Protein AF-A0A2H6IU54-F1 (afdb_monomer_lite)

Sequence (209 aa):
MGSGDRPPGICNTGALQSMVYLKNQVPFRRPVIVGTELVSFSALLTCWRAGIRPVAMLEEGPRAHVRWPLHHAARLFGVPLLYGARIVAITGRSRVEAVQITDESGRPCEIGCDGVLFTGQFTPEASLVALSHLALDPDTGGPAVDRFGRCSDPSYFAAGNVLRAVETAGACWREGRAAARWIARDFAAGLPSPDTAGRKNADQSRDSG

Structure (mmCIF, N/CA/C/O backbone):
data_AF-A0A2H6IU54-F1
#
_entry.id   AF-A0A2H6IU54-F1
#
loop_
_atom_site.group_PDB
_atom_site.id
_atom_site.type_symbol
_atom_site.label_atom_id
_atom_site.label_alt_id
_atom_site.label_comp_id
_atom_site.label_asym_id
_atom_site.label_entity_id
_atom_site.label_seq_id
_atom_site.pdbx_PDB_ins_code
_atom_site.Cartn_x
_atom_site.Cartn_y
_atom_site.Cartn_z
_atom_site.occupancy
_atom_site.B_iso_or_equiv
_atom_site.auth_seq_id
_atom_site.auth_comp_id
_atom_site.auth_asym_id
_atom_site.auth_atom_id
_atom_site.pdbx_PDB_model_num
ATOM 1 N N . MET A 1 1 ? 4.201 -24.252 16.146 1.00 38.59 1 MET A N 1
ATOM 2 C CA . MET A 1 1 ? 5.017 -23.576 15.116 1.00 38.59 1 MET A CA 1
ATOM 3 C C . MET A 1 1 ? 4.334 -23.838 13.781 1.00 38.59 1 MET A C 1
ATOM 5 O O . MET A 1 1 ? 4.426 -24.943 13.270 1.00 38.59 1 MET A O 1
ATOM 9 N N . GLY A 1 2 ? 3.523 -22.895 13.308 1.00 31.84 2 GLY A N 1
ATOM 10 C CA . GLY A 1 2 ? 2.726 -23.039 12.088 1.00 31.84 2 GLY A CA 1
ATOM 11 C C . GLY A 1 2 ? 2.033 -21.717 11.774 1.00 31.84 2 GLY A C 1
ATOM 12 O O . GLY A 1 2 ? 1.406 -21.172 12.671 1.00 31.84 2 GLY A O 1
ATOM 13 N N . SER A 1 3 ? 2.251 -21.228 10.547 1.00 31.31 3 SER A N 1
ATOM 14 C CA . SER A 1 3 ? 1.681 -20.044 9.878 1.00 31.31 3 SER A CA 1
ATOM 15 C C . SER A 1 3 ? 1.679 -18.719 10.650 1.00 31.31 3 SER A C 1
ATOM 17 O O . SER A 1 3 ? 1.061 -18.582 11.696 1.00 31.31 3 SER A O 1
ATOM 19 N N . GLY A 1 4 ? 2.321 -17.698 10.075 1.00 36.59 4 GLY A N 1
ATOM 20 C CA . GLY A 1 4 ? 2.157 -16.305 10.490 1.00 36.59 4 GLY A CA 1
ATOM 21 C C . GLY A 1 4 ? 0.723 -15.832 10.260 1.00 36.59 4 GLY A C 1
ATOM 22 O O . GLY A 1 4 ? 0.445 -15.170 9.260 1.00 36.59 4 GLY A O 1
ATOM 23 N N . ASP A 1 5 ? -0.176 -16.202 11.172 1.00 37.84 5 ASP A N 1
ATOM 24 C CA . ASP A 1 5 ? -1.543 -15.709 11.246 1.00 37.84 5 ASP A CA 1
ATOM 25 C C . ASP A 1 5 ? -1.466 -14.201 11.464 1.00 37.84 5 ASP A C 1
ATOM 27 O O . ASP A 1 5 ? -1.272 -13.707 12.576 1.00 37.84 5 ASP A O 1
ATOM 31 N N . ARG A 1 6 ? -1.601 -13.436 10.375 1.00 51.16 6 ARG A N 1
ATOM 32 C CA . ARG A 1 6 ? -2.086 -12.070 10.532 1.00 51.16 6 ARG A CA 1
ATOM 33 C C . ARG A 1 6 ? -3.449 -12.200 11.199 1.00 51.16 6 ARG A C 1
ATOM 35 O O . ARG A 1 6 ? -4.294 -12.906 10.642 1.00 51.16 6 ARG A O 1
ATOM 42 N N . PRO A 1 7 ? -3.687 -11.535 12.340 1.00 53.94 7 PRO A N 1
ATOM 43 C CA . PRO A 1 7 ? -5.008 -11.546 12.936 1.00 53.94 7 PRO A CA 1
ATOM 44 C C . PRO A 1 7 ? -6.022 -11.108 11.866 1.00 53.94 7 PRO A C 1
ATOM 46 O O . PRO A 1 7 ? -5.770 -10.129 11.145 1.00 53.94 7 PRO A O 1
ATOM 49 N N . PRO A 1 8 ? -7.140 -11.835 11.699 1.00 70.56 8 PRO A N 1
ATOM 50 C CA . PRO A 1 8 ? -8.155 -11.460 10.730 1.00 70.56 8 PRO A CA 1
ATOM 51 C C . PRO A 1 8 ? -8.609 -10.021 11.008 1.00 70.56 8 PRO A C 1
ATOM 53 O O . PRO A 1 8 ? -8.813 -9.617 12.156 1.00 70.56 8 PRO A O 1
ATOM 56 N N . GLY A 1 9 ? -8.715 -9.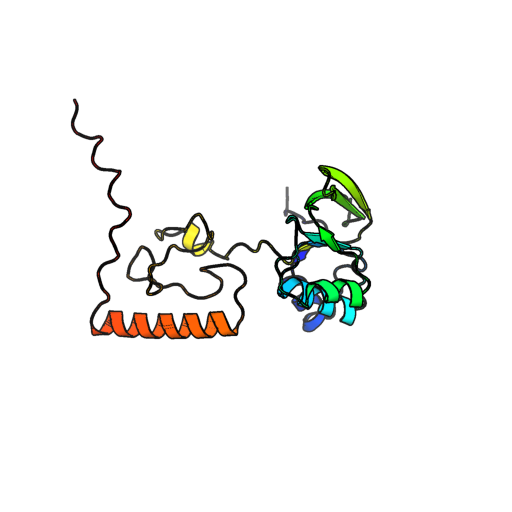230 9.941 1.00 78.62 9 GLY A N 1
ATOM 57 C CA . GLY A 1 9 ? -9.026 -7.801 10.011 1.00 78.62 9 GLY A CA 1
ATOM 58 C C . GLY A 1 9 ? -7.977 -6.897 9.365 1.00 78.62 9 GLY A C 1
ATOM 59 O O . GLY A 1 9 ? -8.286 -5.743 9.107 1.00 78.62 9 GLY A O 1
ATOM 60 N N . ILE A 1 10 ? -6.779 -7.384 9.030 1.00 87.38 10 ILE A N 1
ATOM 61 C CA . ILE A 1 10 ? -5.776 -6.581 8.310 1.00 87.38 10 ILE A CA 1
ATOM 62 C C . ILE A 1 10 ? -5.775 -6.939 6.820 1.00 87.38 10 ILE A C 1
ATOM 64 O O . ILE A 1 10 ? -5.555 -8.098 6.463 1.00 87.38 10 ILE A O 1
ATOM 68 N N . CYS A 1 11 ? -5.977 -5.965 5.931 1.00 87.00 11 CYS A N 1
ATOM 69 C CA . CYS A 1 11 ? -5.845 -6.184 4.489 1.00 87.00 11 CYS A CA 1
ATOM 70 C C . CYS A 1 11 ? -5.379 -4.928 3.735 1.00 87.00 11 CYS A C 1
ATOM 72 O O . CYS A 1 11 ? -5.269 -3.847 4.305 1.00 87.00 11 CYS A O 1
ATOM 74 N N . ASN A 1 12 ? -5.071 -5.083 2.446 1.00 89.12 12 ASN A N 1
ATOM 75 C CA . ASN A 1 12 ? -4.778 -3.970 1.543 1.00 89.12 12 ASN A CA 1
ATOM 76 C C . ASN A 1 12 ? -5.950 -3.719 0.577 1.00 89.12 12 ASN A C 1
ATOM 78 O O . ASN A 1 12 ? -6.881 -4.527 0.497 1.00 89.12 12 ASN A O 1
ATOM 82 N N . THR A 1 13 ? -5.903 -2.622 -0.188 1.00 87.06 13 THR A N 1
ATOM 83 C CA . THR A 1 13 ? -6.971 -2.266 -1.145 1.00 87.06 13 THR A CA 1
ATOM 84 C C . THR A 1 13 ? -7.314 -3.393 -2.120 1.00 87.06 13 THR A C 1
ATOM 86 O O . THR A 1 13 ? -8.492 -3.661 -2.352 1.00 87.06 13 THR A O 1
ATOM 89 N N . GLY A 1 14 ? -6.308 -4.081 -2.672 1.00 84.75 14 GLY A N 1
ATOM 90 C CA . GLY A 1 14 ? -6.526 -5.172 -3.626 1.00 84.75 14 GLY A CA 1
ATOM 91 C C . GLY A 1 14 ? -7.256 -6.360 -2.996 1.00 84.75 14 GLY A C 1
ATOM 92 O O . GLY A 1 14 ? -8.218 -6.877 -3.565 1.00 84.75 14 GLY A O 1
ATOM 93 N N . ALA A 1 15 ? -6.858 -6.750 -1.784 1.00 86.06 15 ALA A N 1
ATOM 94 C CA . ALA A 1 15 ? -7.518 -7.803 -1.023 1.00 86.06 15 ALA A CA 1
ATOM 95 C C . ALA A 1 15 ? -8.963 -7.422 -0.664 1.00 86.06 15 ALA A C 1
ATOM 97 O O . ALA A 1 15 ? -9.862 -8.245 -0.841 1.00 86.06 15 ALA A O 1
ATOM 98 N N . LEU A 1 16 ? -9.209 -6.178 -0.227 1.00 91.00 16 LEU A N 1
ATOM 99 C CA . LEU A 1 16 ? -10.562 -5.664 0.018 1.00 91.00 16 LEU A CA 1
ATOM 100 C C . LEU A 1 16 ? -11.437 -5.789 -1.233 1.00 91.00 16 LEU A C 1
ATOM 102 O O . LEU A 1 16 ? -12.526 -6.354 -1.170 1.00 91.00 16 LEU A O 1
ATOM 106 N N . GLN A 1 17 ? -10.961 -5.277 -2.368 1.00 89.88 17 GLN A N 1
ATOM 107 C CA . GLN A 1 17 ? -11.720 -5.280 -3.618 1.00 89.88 17 GLN A CA 1
ATOM 108 C C . GLN A 1 17 ? -11.967 -6.700 -4.133 1.00 89.88 17 GLN A C 1
ATOM 110 O O . GLN A 1 17 ? -13.077 -7.001 -4.561 1.00 89.88 17 GLN A O 1
ATOM 115 N N . SER A 1 18 ? -10.979 -7.593 -4.034 1.00 88.69 18 SER A N 1
ATOM 116 C CA . SER A 1 18 ? -11.145 -9.011 -4.369 1.00 88.69 18 SER A CA 1
ATOM 117 C C . SER A 1 18 ? -12.222 -9.673 -3.503 1.00 88.69 18 SER A C 1
ATOM 119 O O . SER A 1 18 ? -13.116 -10.337 -4.027 1.00 88.69 18 SER A O 1
ATOM 121 N N . MET A 1 19 ? -12.192 -9.459 -2.184 1.00 88.75 19 MET A N 1
ATOM 122 C CA . MET A 1 19 ? -13.193 -10.024 -1.275 1.00 88.75 19 MET A CA 1
ATOM 123 C C . MET A 1 19 ? -14.596 -9.484 -1.558 1.00 88.75 19 MET A C 1
ATOM 125 O O . MET A 1 19 ? -15.525 -10.276 -1.694 1.00 88.75 19 MET A O 1
ATOM 129 N N . VAL A 1 20 ? -14.743 -8.168 -1.716 1.00 90.06 20 VAL A N 1
ATOM 130 C CA . VAL A 1 20 ? -16.048 -7.529 -1.937 1.00 90.06 20 VAL A CA 1
ATOM 131 C C . VAL A 1 20 ? -16.623 -7.885 -3.307 1.00 90.06 20 VAL A C 1
ATOM 133 O O . VAL A 1 20 ? -17.768 -8.318 -3.384 1.00 90.06 20 VAL A O 1
ATOM 136 N N . TYR A 1 21 ? -15.852 -7.733 -4.387 1.00 88.62 21 TYR A N 1
ATOM 137 C CA . TYR A 1 21 ? -16.385 -7.860 -5.748 1.00 88.62 21 TYR A CA 1
ATOM 138 C C . TYR A 1 21 ? -16.363 -9.286 -6.301 1.00 88.62 21 TYR A C 1
ATOM 140 O O . TYR A 1 21 ? -17.238 -9.626 -7.091 1.00 88.62 21 TYR A O 1
ATOM 148 N N . LEU A 1 22 ? -15.386 -10.119 -5.923 1.00 86.69 22 LEU A N 1
ATOM 149 C CA . LEU A 1 22 ? -15.257 -11.477 -6.476 1.00 86.69 22 LEU A CA 1
ATOM 150 C C . LEU A 1 22 ? -15.811 -12.545 -5.536 1.00 86.69 22 LEU A C 1
ATOM 152 O O . LEU A 1 22 ? -16.349 -13.546 -5.998 1.00 86.69 22 LEU A O 1
ATOM 156 N N . LYS A 1 23 ? -15.663 -12.353 -4.221 1.00 86.00 23 LYS A N 1
ATOM 157 C CA . LYS A 1 23 ? -16.060 -13.353 -3.214 1.00 86.00 23 LYS A CA 1
ATOM 158 C C . LYS A 1 23 ? -17.342 -12.992 -2.468 1.00 86.00 23 LYS A C 1
ATOM 160 O O . LYS A 1 23 ? -17.822 -13.809 -1.691 1.00 86.00 23 LYS A O 1
ATOM 165 N N . ASN A 1 24 ? -17.881 -11.789 -2.684 1.00 88.69 24 ASN A N 1
ATOM 166 C CA . ASN A 1 24 ? -19.029 -11.245 -1.958 1.00 88.69 24 ASN A CA 1
ATOM 167 C C . ASN A 1 24 ? -18.864 -11.330 -0.421 1.00 88.69 24 ASN A C 1
ATOM 169 O O . ASN A 1 24 ? -19.806 -11.623 0.315 1.00 88.69 24 ASN A O 1
ATOM 173 N N . GLN A 1 25 ? -17.636 -11.115 0.060 1.00 89.38 25 GLN A N 1
ATOM 174 C CA . GLN A 1 25 ? -17.235 -11.205 1.463 1.00 89.38 25 GLN A CA 1
ATOM 175 C C . GLN A 1 25 ? -16.822 -9.837 2.008 1.00 89.38 25 GLN A C 1
ATOM 177 O O . GLN A 1 25 ? -16.207 -9.025 1.318 1.00 89.38 25 GLN A O 1
ATOM 182 N N . VAL A 1 26 ? -17.123 -9.608 3.287 1.00 89.69 26 VAL A N 1
ATOM 183 C CA . VAL A 1 26 ? -16.787 -8.375 4.004 1.00 89.69 26 VAL A CA 1
ATOM 184 C C . VAL A 1 26 ? -15.732 -8.690 5.072 1.00 89.69 26 VAL A C 1
ATOM 186 O O . VAL A 1 26 ? -16.054 -9.414 6.014 1.00 89.69 26 VAL A O 1
ATOM 189 N N . PRO A 1 27 ? -14.493 -8.169 4.960 1.00 88.19 27 PRO A N 1
ATOM 190 C CA . PRO A 1 27 ? -13.408 -8.509 5.889 1.00 88.19 27 PRO A CA 1
ATOM 191 C C . PRO A 1 27 ? -13.529 -7.838 7.265 1.00 88.19 27 PRO A C 1
ATOM 193 O O . PRO A 1 27 ? -12.983 -8.335 8.246 1.00 88.19 27 PRO A O 1
ATOM 196 N N . PHE A 1 28 ? -14.219 -6.699 7.333 1.00 93.25 28 PHE A N 1
ATOM 197 C CA . PHE A 1 28 ? -14.388 -5.866 8.526 1.00 93.25 28 PHE A CA 1
ATOM 198 C C . PHE A 1 28 ? -15.576 -4.916 8.343 1.00 93.25 28 PHE A C 1
ATOM 200 O O . PHE A 1 28 ? -16.034 -4.694 7.221 1.00 93.25 28 PHE A O 1
ATOM 207 N N . ARG A 1 29 ? -16.087 -4.334 9.430 1.00 94.50 29 ARG A N 1
ATOM 208 C CA . ARG A 1 29 ? -17.230 -3.403 9.403 1.00 94.50 29 ARG A CA 1
ATOM 209 C C . ARG A 1 29 ? -16.847 -1.962 9.703 1.00 94.50 29 ARG A C 1
ATOM 211 O O . ARG A 1 29 ? -17.498 -1.055 9.191 1.00 94.50 29 ARG A O 1
ATOM 218 N N . ARG A 1 30 ? -15.824 -1.753 10.521 1.00 95.56 30 ARG A N 1
ATOM 219 C CA . ARG A 1 30 ? -15.373 -0.483 11.092 1.00 95.56 30 ARG A CA 1
ATOM 220 C C . ARG A 1 30 ? -13.839 -0.376 11.062 1.00 95.56 30 ARG A C 1
ATOM 222 O O . ARG A 1 30 ? -13.222 -0.275 12.123 1.00 95.56 30 ARG A O 1
ATOM 229 N N . PRO A 1 31 ? -13.210 -0.418 9.874 1.00 96.06 31 PRO A N 1
ATOM 230 C CA . PRO A 1 31 ? -11.758 -0.394 9.767 1.00 96.06 31 PRO A CA 1
ATOM 231 C C . PRO A 1 31 ? -11.175 1.003 10.009 1.00 96.06 31 PRO A C 1
ATOM 233 O O . PRO A 1 31 ? -11.835 2.015 9.760 1.00 96.06 31 PRO A O 1
ATOM 236 N N . VAL A 1 32 ? -9.904 1.053 10.392 1.00 94.88 32 VAL A N 1
ATOM 237 C CA . VAL A 1 32 ? -9.042 2.222 10.164 1.00 94.88 32 VAL A CA 1
ATOM 238 C C . VAL A 1 32 ? -8.381 2.083 8.796 1.00 94.88 32 VAL A C 1
ATOM 240 O O . VAL A 1 32 ? -7.912 1.004 8.443 1.00 94.88 32 VAL A O 1
ATOM 243 N N . ILE A 1 33 ? -8.348 3.161 8.018 1.00 93.44 33 ILE A N 1
ATOM 244 C CA . ILE A 1 33 ? -7.663 3.214 6.722 1.00 93.44 33 ILE A CA 1
ATOM 245 C C . ILE A 1 33 ? -6.334 3.949 6.898 1.00 93.44 33 ILE A C 1
ATOM 247 O O . ILE A 1 33 ? -6.307 5.023 7.488 1.00 93.44 33 ILE A O 1
ATOM 251 N N . VAL A 1 34 ? -5.246 3.399 6.367 1.00 89.81 34 VAL A N 1
ATOM 252 C CA . VAL A 1 34 ? -3.919 4.033 6.367 1.00 89.81 34 VAL A CA 1
ATOM 253 C C . VAL A 1 34 ? -3.573 4.464 4.946 1.00 89.81 34 VAL A C 1
ATOM 255 O O . VAL A 1 34 ? -3.558 3.618 4.046 1.00 89.81 34 VAL A O 1
ATOM 258 N N . GLY A 1 35 ? -3.305 5.752 4.749 1.00 85.62 35 GLY A N 1
ATOM 259 C CA . GLY A 1 35 ? -2.976 6.361 3.459 1.00 85.62 35 GLY A CA 1
ATOM 260 C C . GLY A 1 35 ? -4.048 7.330 2.955 1.00 85.62 35 GLY A C 1
ATOM 261 O O . GLY A 1 35 ? -5.242 7.192 3.250 1.00 85.62 35 GLY A O 1
ATOM 262 N N . THR A 1 36 ? -3.609 8.317 2.174 1.00 80.50 36 THR A N 1
ATOM 263 C CA . THR A 1 36 ? -4.470 9.326 1.533 1.00 80.50 36 THR A CA 1
ATOM 264 C C . THR A 1 36 ? -4.277 9.427 0.028 1.00 80.50 36 THR A C 1
ATOM 266 O O . THR A 1 36 ? -4.673 10.421 -0.577 1.00 80.50 36 THR A O 1
ATOM 269 N N . GLU A 1 37 ? -3.691 8.414 -0.601 1.00 77.50 37 GLU A N 1
ATOM 270 C CA . GLU A 1 37 ? -3.494 8.329 -2.040 1.00 77.50 37 GLU A CA 1
ATOM 271 C C . GLU A 1 37 ? -4.819 8.145 -2.806 1.00 77.50 37 GLU A C 1
ATOM 273 O O . GLU A 1 37 ? -5.878 7.843 -2.254 1.00 77.50 37 GLU A O 1
ATOM 278 N N . LEU A 1 38 ? -4.784 8.286 -4.137 1.00 75.81 38 LEU A N 1
ATOM 279 C CA . LEU A 1 38 ? -5.966 8.080 -4.991 1.00 75.81 38 LEU A CA 1
ATOM 280 C C . LEU A 1 38 ? -6.595 6.685 -4.783 1.00 75.81 38 LEU A C 1
ATOM 282 O O . LEU A 1 38 ? -7.818 6.526 -4.810 1.00 75.81 38 LEU A O 1
ATOM 286 N N . VAL A 1 39 ? -5.752 5.680 -4.531 1.00 78.94 39 VAL A N 1
ATOM 287 C CA . VAL A 1 39 ? -6.170 4.312 -4.203 1.00 78.94 39 VAL A CA 1
ATOM 288 C C . VAL A 1 39 ? -6.942 4.246 -2.881 1.00 78.94 39 VAL A C 1
ATOM 290 O O . VAL A 1 39 ? -7.915 3.493 -2.801 1.00 78.94 39 VAL A O 1
ATOM 293 N N . SER A 1 40 ? -6.590 5.058 -1.883 1.00 82.00 40 SER A N 1
ATOM 294 C CA . SER A 1 40 ? -7.287 5.145 -0.594 1.00 82.00 40 SER A CA 1
ATOM 295 C C . SER A 1 40 ? -8.739 5.567 -0.770 1.00 82.00 40 SER A C 1
ATOM 297 O O . SER A 1 40 ? -9.637 4.981 -0.168 1.00 82.00 40 SER A O 1
ATOM 299 N N . PHE A 1 41 ? -9.008 6.509 -1.678 1.00 83.06 41 PHE A N 1
ATOM 300 C CA . PHE A 1 41 ? -10.374 6.939 -1.990 1.00 83.06 41 PHE A CA 1
ATOM 301 C C . PHE A 1 41 ? -11.171 5.884 -2.767 1.00 83.06 41 PHE A C 1
ATOM 303 O O . PHE A 1 41 ? -12.364 5.707 -2.520 1.00 83.06 41 PHE A O 1
ATOM 310 N N . SER A 1 42 ? -10.526 5.123 -3.657 1.00 86.75 42 SER A N 1
ATOM 311 C CA . SER A 1 42 ? -11.155 3.953 -4.291 1.00 86.75 42 SER A CA 1
ATOM 312 C C . SER A 1 42 ? -11.509 2.874 -3.259 1.00 86.75 42 SER A C 1
ATOM 314 O O . SER A 1 42 ? -12.570 2.241 -3.336 1.00 86.75 42 SER A O 1
ATOM 316 N N . ALA A 1 43 ? -10.639 2.668 -2.271 1.00 89.50 43 ALA A N 1
ATOM 317 C CA . ALA A 1 43 ? -10.879 1.750 -1.168 1.00 89.50 43 ALA A CA 1
ATOM 318 C C . ALA A 1 43 ? -12.044 2.236 -0.288 1.00 89.50 43 ALA A C 1
ATOM 320 O O . ALA A 1 43 ? -12.951 1.462 0.005 1.00 89.50 43 ALA A O 1
ATOM 321 N N . LEU A 1 44 ? -12.090 3.534 0.030 1.00 90.38 44 LEU A N 1
ATOM 322 C CA . LEU A 1 44 ? -13.185 4.173 0.764 1.00 90.38 44 LEU A CA 1
ATOM 323 C C . LEU A 1 44 ? -14.535 4.036 0.041 1.00 90.38 44 LEU A C 1
ATOM 325 O O . LEU A 1 44 ? -15.532 3.671 0.663 1.00 90.38 44 LEU A O 1
ATOM 329 N N . LEU A 1 45 ? -14.568 4.244 -1.278 1.00 90.25 45 LEU A N 1
ATOM 330 C CA . LEU A 1 45 ? -15.768 4.021 -2.090 1.00 90.25 45 LEU A CA 1
ATOM 331 C C . LEU A 1 45 ? -16.202 2.548 -2.074 1.00 90.25 45 LEU A C 1
ATOM 333 O O . LEU A 1 45 ? -17.395 2.251 -2.004 1.00 90.25 45 LEU A O 1
ATOM 337 N N . THR A 1 46 ? -15.240 1.623 -2.122 1.00 91.25 46 THR A N 1
ATOM 338 C CA . THR A 1 46 ? -15.509 0.180 -2.011 1.00 91.25 46 THR A CA 1
ATOM 339 C C . THR A 1 46 ? -16.105 -0.153 -0.642 1.00 91.25 46 THR A C 1
ATOM 341 O O . THR A 1 46 ? -17.114 -0.852 -0.576 1.00 91.25 46 THR A O 1
ATOM 344 N N . CYS A 1 47 ? -15.550 0.407 0.439 1.00 93.00 47 CYS A N 1
ATOM 345 C CA . CYS A 1 47 ? -16.098 0.280 1.787 1.00 93.00 47 CYS A CA 1
ATOM 346 C C . CYS A 1 47 ? -17.547 0.771 1.848 1.00 93.00 47 CYS A C 1
ATOM 348 O O . CYS A 1 47 ? -18.424 0.029 2.288 1.00 93.00 47 CYS A O 1
ATOM 350 N N . TRP A 1 48 ? -17.813 1.977 1.342 1.00 91.06 48 TRP A N 1
ATOM 351 C CA . TRP A 1 48 ? -19.151 2.563 1.346 1.00 91.06 48 TRP A CA 1
ATOM 352 C C . TRP A 1 48 ? -20.174 1.686 0.608 1.00 91.06 48 TRP A C 1
ATOM 354 O O . TRP A 1 48 ? -21.234 1.387 1.156 1.00 91.06 48 TRP A O 1
ATOM 364 N N . ARG A 1 49 ? -19.831 1.186 -0.590 1.00 90.62 49 ARG A N 1
ATOM 365 C CA . ARG A 1 49 ? -20.695 0.273 -1.366 1.00 90.62 49 ARG A CA 1
ATOM 366 C C . ARG A 1 49 ? -20.949 -1.063 -0.665 1.00 90.62 49 ARG A C 1
ATOM 368 O O . ARG A 1 49 ? -22.029 -1.622 -0.810 1.00 90.62 49 ARG A O 1
ATOM 375 N N . ALA A 1 50 ? -19.977 -1.559 0.096 1.00 92.00 50 ALA A N 1
ATOM 376 C CA . ALA A 1 50 ? -20.084 -2.800 0.862 1.00 92.00 50 ALA A CA 1
ATOM 377 C C . ALA A 1 50 ? -20.740 -2.618 2.251 1.00 92.00 50 ALA A C 1
ATOM 379 O O . ALA A 1 50 ? -20.800 -3.566 3.038 1.00 92.00 50 ALA A O 1
ATOM 380 N N . GLY A 1 51 ? -21.204 -1.407 2.591 1.00 93.12 51 GLY A N 1
ATOM 381 C CA . GLY A 1 51 ? -21.772 -1.096 3.908 1.00 93.12 51 GLY A CA 1
ATOM 382 C C . GLY A 1 51 ? -20.745 -1.107 5.048 1.00 93.12 51 GLY A C 1
ATOM 383 O O . GLY A 1 51 ? -21.114 -1.220 6.218 1.00 93.12 51 GLY A O 1
ATOM 384 N N . ILE A 1 52 ? -19.459 -1.012 4.718 1.00 95.31 52 ILE A N 1
ATOM 385 C CA . ILE A 1 52 ? -18.353 -0.863 5.662 1.00 95.31 52 ILE A CA 1
ATOM 386 C C . ILE A 1 52 ? -18.237 0.624 6.008 1.00 95.31 52 ILE A C 1
ATOM 388 O O . ILE A 1 52 ? -18.268 1.479 5.123 1.00 95.31 52 ILE A O 1
ATOM 392 N N . ARG A 1 53 ? -18.093 0.938 7.297 1.00 95.19 53 ARG A N 1
ATOM 393 C CA . ARG A 1 53 ? -18.024 2.306 7.823 1.00 95.19 53 ARG A CA 1
ATOM 394 C C . ARG A 1 53 ? -16.674 2.552 8.488 1.00 95.19 53 ARG A C 1
ATOM 396 O O . ARG A 1 53 ? -16.554 2.315 9.690 1.00 95.19 53 ARG A O 1
ATOM 403 N N . PRO A 1 54 ? -15.656 2.988 7.729 1.00 95.62 54 PRO A N 1
ATOM 404 C CA . PRO A 1 54 ? -14.357 3.308 8.299 1.00 95.62 54 PRO A CA 1
ATOM 405 C C . PRO A 1 54 ? -14.470 4.311 9.447 1.00 95.62 54 PRO A C 1
ATOM 407 O O . PRO A 1 54 ? -15.259 5.252 9.371 1.00 95.62 54 PRO A O 1
ATOM 410 N N . VAL A 1 55 ? -13.698 4.095 10.511 1.00 96.12 55 VAL A N 1
ATOM 411 C CA . VAL A 1 55 ? -13.737 4.955 11.708 1.00 96.12 55 VAL A CA 1
ATOM 412 C C . VAL A 1 55 ? -12.790 6.142 11.601 1.00 96.12 55 VAL A C 1
ATOM 414 O O . VAL A 1 55 ? -13.061 7.175 12.202 1.00 96.12 55 VAL A O 1
ATOM 417 N N . ALA A 1 56 ? -11.709 6.002 10.831 1.00 93.56 56 ALA A N 1
ATOM 418 C CA . ALA A 1 56 ? -10.758 7.062 10.528 1.00 93.56 56 ALA A CA 1
ATOM 419 C C . ALA A 1 56 ? -9.913 6.706 9.296 1.00 93.56 56 ALA A C 1
ATOM 421 O O . ALA A 1 56 ? -9.727 5.529 8.973 1.00 93.56 56 ALA A O 1
ATOM 422 N N . MET A 1 57 ? -9.380 7.737 8.647 1.00 92.56 57 MET A N 1
ATOM 423 C CA . MET A 1 57 ? -8.236 7.662 7.743 1.00 92.56 57 MET A CA 1
ATOM 424 C C . MET A 1 57 ? -7.019 8.283 8.436 1.00 92.56 57 MET A C 1
ATOM 426 O O . MET A 1 57 ? -7.160 9.313 9.094 1.00 92.56 57 MET A O 1
ATOM 430 N N . LEU A 1 58 ? -5.846 7.674 8.284 1.00 90.38 58 LEU A N 1
ATOM 431 C CA . LEU A 1 58 ? -4.582 8.144 8.850 1.00 90.38 58 LEU A CA 1
ATOM 432 C C . LEU A 1 58 ? -3.613 8.543 7.739 1.00 90.38 58 LEU A C 1
ATOM 434 O O . LEU A 1 58 ? -3.479 7.824 6.747 1.00 90.38 58 LEU A O 1
ATOM 438 N N . GLU A 1 59 ? -2.922 9.657 7.944 1.00 87.31 59 GLU A N 1
ATOM 439 C CA . GLU A 1 59 ? -1.841 10.163 7.105 1.00 87.31 59 GLU A CA 1
ATOM 440 C C . GLU A 1 59 ? -0.643 10.509 7.987 1.00 87.31 59 GLU A C 1
ATOM 442 O O . GLU A 1 59 ? -0.778 11.304 8.919 1.00 87.31 59 GLU A O 1
ATOM 447 N N . GLU A 1 60 ? 0.524 9.936 7.691 1.00 84.12 60 GLU A N 1
ATOM 448 C CA . GLU A 1 60 ? 1.746 10.217 8.453 1.00 84.12 60 GLU A CA 1
ATOM 449 C C . GLU A 1 60 ? 2.277 11.621 8.147 1.00 84.12 60 GLU A C 1
ATOM 451 O O . GLU A 1 60 ? 2.860 12.279 9.009 1.00 84.12 60 GLU A O 1
ATOM 456 N N . GLY A 1 61 ? 2.057 12.100 6.920 1.00 77.19 61 GLY A N 1
ATOM 457 C CA . GLY A 1 61 ? 2.445 13.433 6.496 1.00 77.19 61 GLY A CA 1
ATOM 458 C C . GLY A 1 61 ? 1.597 14.553 7.120 1.00 77.19 61 GLY A C 1
ATOM 459 O O . GLY A 1 61 ? 0.471 14.343 7.580 1.00 77.19 61 GLY A O 1
ATOM 460 N N . PRO A 1 62 ? 2.089 15.805 7.070 1.00 68.62 62 PRO A N 1
ATOM 461 C CA . PRO A 1 62 ? 1.343 16.973 7.548 1.00 68.62 62 PRO A CA 1
ATOM 462 C C . PRO A 1 62 ? 0.174 17.365 6.624 1.00 68.62 62 PRO A C 1
ATOM 464 O O . PRO A 1 62 ? -0.593 18.274 6.941 1.00 68.62 62 PRO A O 1
ATOM 467 N N . ARG A 1 63 ? 0.068 16.751 5.437 1.00 62.56 63 ARG A N 1
ATOM 468 C CA . ARG A 1 63 ? -0.963 17.006 4.422 1.00 62.56 63 ARG A CA 1
ATOM 469 C C . ARG A 1 63 ? -1.241 15.733 3.634 1.00 62.56 63 ARG A C 1
ATOM 471 O O . ARG A 1 63 ? -0.361 14.892 3.502 1.00 62.56 63 ARG A O 1
ATOM 478 N N . ALA A 1 64 ? -2.434 15.647 3.050 1.00 60.78 64 ALA A N 1
ATOM 479 C CA . ALA A 1 64 ? -2.784 14.543 2.167 1.00 60.78 64 ALA A CA 1
ATOM 480 C C . ALA A 1 64 ? -1.894 14.548 0.919 1.00 60.78 64 ALA A C 1
ATOM 482 O O . ALA A 1 64 ? -1.620 15.609 0.350 1.00 60.78 64 ALA A O 1
ATOM 483 N N . HIS A 1 65 ? -1.521 13.360 0.445 1.00 60.22 65 HIS A N 1
ATOM 484 C CA . HIS A 1 65 ? -0.750 13.201 -0.790 1.00 60.22 65 HIS A CA 1
ATOM 485 C C . HIS A 1 65 ? -1.554 13.556 -2.053 1.00 60.22 65 HIS A C 1
ATOM 487 O O . HIS A 1 65 ? -0.980 13.739 -3.129 1.00 60.22 65 HIS A O 1
ATOM 493 N N . VAL A 1 66 ? -2.882 13.694 -1.953 1.00 56.84 66 VAL A N 1
ATOM 494 C CA . VAL A 1 66 ? -3.738 14.017 -3.100 1.00 56.84 66 VAL A CA 1
ATOM 495 C C . VAL A 1 66 ? -4.043 15.512 -3.209 1.00 56.84 66 VAL A C 1
ATOM 497 O O . VAL A 1 66 ? -4.332 16.208 -2.236 1.00 56.84 66 VAL A O 1
ATOM 500 N N . ARG A 1 67 ? -4.031 16.000 -4.455 1.00 55.03 67 ARG A N 1
ATOM 501 C CA . ARG A 1 67 ? -4.364 17.379 -4.829 1.00 55.03 67 ARG A CA 1
ATOM 502 C C . ARG A 1 67 ? -5.840 17.701 -4.544 1.00 55.03 67 ARG A C 1
ATOM 504 O O . ARG A 1 67 ? -6.719 16.839 -4.572 1.00 55.03 67 ARG A O 1
ATOM 511 N N . TRP A 1 68 ? -6.124 18.980 -4.309 1.00 43.91 68 TRP A N 1
ATOM 512 C CA . TRP A 1 68 ? -7.487 19.522 -4.304 1.00 43.91 68 TRP A CA 1
ATOM 513 C C . TRP A 1 68 ? -8.267 19.034 -5.547 1.00 43.91 68 TRP A C 1
ATOM 515 O O . TRP A 1 68 ? -7.690 19.067 -6.638 1.00 43.91 68 TRP A O 1
ATOM 525 N N . PRO A 1 69 ? -9.526 18.554 -5.426 1.00 52.50 69 PRO A N 1
ATOM 526 C CA . PRO A 1 69 ? -10.435 18.614 -4.270 1.00 52.50 69 PRO A CA 1
ATOM 527 C C . PRO A 1 69 ? -10.549 17.310 -3.447 1.00 52.50 69 PRO A C 1
ATOM 529 O O . PRO A 1 69 ? -11.384 17.229 -2.546 1.00 52.50 69 PRO A O 1
ATOM 532 N N . LEU A 1 70 ? -9.739 16.280 -3.720 1.00 59.84 70 LEU A N 1
ATOM 533 C CA . LEU A 1 70 ? -9.983 14.927 -3.190 1.00 59.84 70 LEU A CA 1
ATOM 534 C C . LEU A 1 70 ? -9.869 14.816 -1.658 1.00 59.84 70 LEU A C 1
ATOM 536 O O . LEU A 1 70 ? -10.554 13.998 -1.056 1.00 59.84 70 LEU A O 1
ATOM 540 N N . HIS A 1 71 ? -9.109 15.695 -1.002 1.00 62.16 71 HIS A N 1
ATOM 541 C CA . HIS A 1 71 ? -9.033 15.770 0.465 1.00 62.16 71 HIS A CA 1
ATOM 542 C C . HIS A 1 71 ? -10.391 16.050 1.155 1.00 62.16 71 HIS A C 1
ATOM 544 O O . HIS A 1 71 ? -10.571 15.705 2.321 1.00 62.16 71 HIS A O 1
ATOM 550 N N . HIS A 1 72 ? -11.376 16.635 0.457 1.00 64.25 72 HIS A N 1
ATOM 551 C CA . HIS A 1 72 ? -12.742 16.785 0.977 1.00 64.25 72 HIS A CA 1
ATOM 552 C C . HIS A 1 72 ? -13.591 15.519 0.825 1.00 64.25 72 HIS A C 1
ATOM 554 O O . HIS A 1 72 ? -14.615 15.393 1.496 1.00 64.25 72 HIS A O 1
ATOM 560 N N . ALA A 1 73 ? -13.185 14.566 -0.018 1.00 68.06 73 ALA A N 1
ATOM 561 C CA . ALA A 1 73 ? -13.980 13.373 -0.275 1.00 68.06 73 ALA A CA 1
ATOM 562 C C . ALA A 1 73 ? -14.147 12.521 0.990 1.00 68.06 73 ALA A C 1
ATOM 564 O O . ALA A 1 73 ? -15.248 12.054 1.250 1.00 68.06 73 ALA A O 1
ATOM 565 N N . ALA A 1 74 ? -13.122 12.412 1.844 1.00 71.38 74 ALA A N 1
ATOM 566 C CA . ALA A 1 74 ? -13.238 11.705 3.124 1.00 71.38 74 ALA A CA 1
ATOM 567 C C . ALA A 1 74 ? -14.353 12.295 4.013 1.00 71.38 74 ALA A C 1
ATOM 569 O O . ALA A 1 74 ? -15.167 11.554 4.567 1.00 71.38 74 ALA A O 1
ATOM 570 N N . ARG A 1 75 ? -14.466 13.633 4.048 1.00 74.25 75 ARG A N 1
ATOM 571 C CA . ARG A 1 75 ? -15.546 14.338 4.758 1.00 74.25 75 ARG A CA 1
ATOM 572 C C . ARG A 1 75 ? -16.923 14.058 4.157 1.00 74.25 75 ARG A C 1
ATOM 574 O O . ARG A 1 75 ? -17.871 13.907 4.917 1.00 74.25 75 ARG A O 1
ATOM 581 N N . LEU A 1 76 ? -17.039 13.937 2.831 1.00 78.62 76 LEU A N 1
ATOM 582 C CA . LEU A 1 76 ? -18.300 13.560 2.170 1.00 78.62 76 LEU A CA 1
ATOM 583 C C . LEU A 1 76 ? -18.766 12.151 2.567 1.00 78.62 76 LEU A C 1
ATOM 585 O O . LEU A 1 76 ? -19.965 11.915 2.679 1.00 78.62 76 LEU A O 1
ATOM 589 N N . PHE A 1 77 ? -17.834 11.234 2.831 1.00 80.56 77 PHE A N 1
ATOM 590 C CA . PHE A 1 77 ? -18.141 9.895 3.346 1.00 80.56 77 PHE A CA 1
ATOM 591 C C . PHE A 1 77 ? -18.307 9.846 4.876 1.00 80.56 77 PHE A C 1
ATOM 593 O O . PHE A 1 77 ? -18.546 8.771 5.424 1.00 80.56 77 PHE A O 1
ATOM 600 N N . GLY A 1 78 ? -18.196 10.985 5.570 1.00 85.44 78 GLY A N 1
ATOM 601 C CA . GLY A 1 78 ? -18.319 11.068 7.026 1.00 85.44 78 GLY A CA 1
ATOM 602 C C . GLY A 1 78 ? -17.165 10.414 7.790 1.00 85.44 78 GLY A C 1
ATOM 603 O O . GLY A 1 78 ? -17.345 10.049 8.949 1.00 85.44 78 GLY A O 1
ATOM 604 N N . VAL A 1 79 ? -15.998 10.243 7.159 1.00 90.00 79 VAL A N 1
ATOM 605 C CA . VAL A 1 79 ? -14.825 9.609 7.775 1.00 90.00 79 VAL A CA 1
ATOM 606 C C . VAL A 1 79 ? -13.809 10.686 8.173 1.00 90.00 79 VAL A C 1
ATOM 608 O O . VAL A 1 79 ? -13.398 11.474 7.314 1.00 90.00 79 VAL A O 1
ATOM 611 N N . PRO A 1 80 ? -13.394 10.758 9.453 1.00 90.44 80 PRO A N 1
ATOM 612 C CA . PRO A 1 80 ? -12.384 11.714 9.888 1.00 90.44 80 PRO A CA 1
ATOM 613 C C . PRO A 1 80 ? -11.016 11.348 9.305 1.00 90.44 80 PRO A C 1
ATOM 615 O O . PRO A 1 80 ? -10.651 10.176 9.248 1.00 90.44 80 PRO A O 1
ATOM 618 N N . LEU A 1 81 ? -10.260 12.362 8.884 1.00 89.56 81 LEU A N 1
ATOM 619 C CA . LEU A 1 81 ? -8.899 12.221 8.374 1.00 89.56 81 LEU A CA 1
ATOM 620 C C . LEU A 1 81 ? -7.926 12.850 9.376 1.00 89.56 81 LEU A C 1
ATOM 622 O O . LEU A 1 81 ? -8.032 14.046 9.652 1.00 89.56 81 LEU A O 1
ATOM 626 N N . LEU A 1 82 ? -7.026 12.036 9.926 1.00 89.50 82 LEU A N 1
ATOM 627 C CA . LEU A 1 82 ? -6.025 12.425 10.917 1.00 89.50 82 LEU A CA 1
ATOM 628 C C . LEU A 1 82 ? -4.662 12.555 10.227 1.00 89.50 82 LEU A C 1
ATOM 630 O O . LEU A 1 82 ? -4.173 11.582 9.658 1.00 89.50 82 LEU A O 1
ATOM 634 N N . TYR A 1 83 ? -4.080 13.752 10.270 1.00 88.12 83 TYR A N 1
ATOM 635 C CA . TYR A 1 83 ? -2.742 14.046 9.743 1.00 88.12 83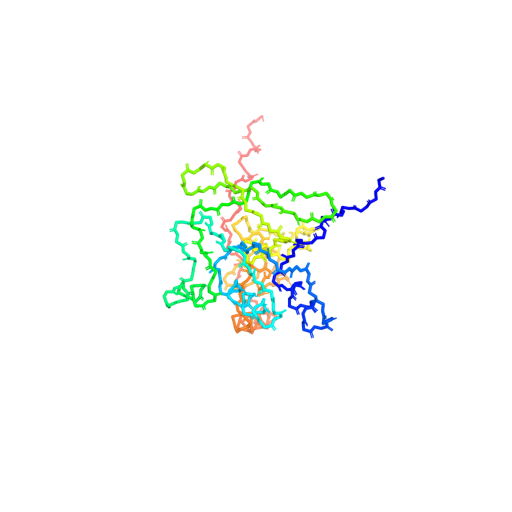 TYR A CA 1
ATOM 636 C C . TYR A 1 83 ? -1.685 13.928 10.837 1.00 88.12 83 TYR A C 1
ATOM 638 O O . TYR A 1 83 ? -2.016 14.000 12.020 1.00 88.12 83 TYR A O 1
ATOM 646 N N . GLY A 1 84 ? -0.420 13.751 10.444 1.00 87.50 84 GLY A N 1
ATOM 647 C CA . GLY A 1 84 ? 0.668 13.506 11.391 1.00 87.50 84 GLY A CA 1
ATOM 648 C C . GLY A 1 84 ? 0.446 12.253 12.242 1.00 87.50 84 GLY A C 1
ATOM 649 O O . GLY A 1 84 ? 1.018 12.147 13.323 1.00 87.50 84 GLY A O 1
ATOM 650 N N . ALA A 1 85 ? -0.417 11.338 11.790 1.00 89.50 85 ALA A N 1
ATOM 651 C CA . ALA A 1 85 ? -0.888 10.208 12.565 1.00 89.50 85 ALA A CA 1
ATOM 652 C C . ALA A 1 85 ? -0.428 8.888 11.948 1.00 89.50 85 ALA A C 1
ATOM 654 O O . ALA A 1 85 ? -0.669 8.625 10.771 1.00 89.50 85 ALA A O 1
ATOM 655 N N . ARG A 1 86 ? 0.188 8.024 12.758 1.00 89.44 86 ARG A N 1
ATOM 656 C CA . ARG A 1 86 ? 0.675 6.702 12.323 1.00 89.44 86 ARG A CA 1
ATOM 657 C C . ARG A 1 86 ? 0.317 5.623 13.325 1.00 89.44 86 ARG A C 1
ATOM 659 O O . ARG A 1 86 ? 0.263 5.892 14.522 1.00 89.44 86 ARG A O 1
ATOM 666 N N . ILE A 1 87 ? 0.113 4.400 12.848 1.00 89.94 87 ILE A N 1
ATOM 667 C CA . ILE A 1 87 ? -0.114 3.240 13.715 1.00 89.94 87 ILE A CA 1
ATOM 668 C C . ILE A 1 87 ? 1.211 2.838 14.366 1.00 89.94 87 ILE A C 1
ATOM 670 O O . ILE A 1 87 ? 2.209 2.647 13.678 1.00 89.94 87 ILE A O 1
ATOM 674 N N . VAL A 1 88 ? 1.201 2.670 15.686 1.00 89.25 88 VAL A N 1
ATOM 675 C CA . VAL A 1 88 ? 2.333 2.136 16.460 1.00 89.25 88 VAL A CA 1
ATOM 676 C C . VAL A 1 88 ? 2.090 0.712 16.946 1.00 89.25 88 VAL A C 1
ATOM 678 O O . VAL A 1 88 ? 3.042 -0.048 17.096 1.00 89.25 88 VAL A O 1
ATOM 681 N N . ALA A 1 89 ? 0.829 0.324 17.151 1.00 87.31 89 ALA A N 1
ATOM 682 C CA . ALA A 1 89 ? 0.467 -1.045 17.492 1.00 87.31 89 ALA A CA 1
ATOM 683 C C . ALA A 1 89 ? -0.951 -1.382 17.021 1.00 87.31 89 ALA A C 1
ATOM 685 O O . ALA A 1 89 ? -1.820 -0.516 16.923 1.00 87.31 89 ALA A O 1
ATOM 686 N N . ILE A 1 90 ? -1.189 -2.663 16.752 1.00 90.56 90 ILE A N 1
ATOM 687 C CA . ILE A 1 90 ? -2.513 -3.211 16.448 1.00 90.56 90 ILE A CA 1
ATOM 688 C C . ILE A 1 90 ? -2.852 -4.190 17.568 1.00 90.56 90 ILE A C 1
ATOM 690 O O . ILE A 1 90 ? -2.086 -5.120 17.822 1.00 90.56 90 ILE A O 1
ATOM 694 N N . THR A 1 91 ? -3.989 -3.984 18.225 1.00 88.38 91 THR A N 1
ATOM 695 C CA . THR A 1 91 ? -4.408 -4.757 19.396 1.00 88.38 91 THR A CA 1
ATOM 696 C C . THR A 1 91 ? -5.605 -5.634 19.049 1.00 88.38 91 THR A C 1
ATOM 698 O O . THR A 1 91 ? -6.540 -5.209 18.365 1.00 88.38 91 THR A O 1
ATOM 701 N N . GLY A 1 92 ? -5.583 -6.875 19.532 1.00 85.31 92 GLY A N 1
ATOM 702 C CA . GLY A 1 92 ? -6.657 -7.841 19.341 1.00 85.31 92 GLY A CA 1
ATOM 703 C C . GLY A 1 92 ? -6.193 -9.269 19.611 1.00 85.31 92 GLY A C 1
ATOM 704 O O . GLY A 1 92 ? -5.018 -9.581 19.421 1.00 85.31 92 GLY A O 1
ATOM 705 N N . ARG A 1 93 ? -7.095 -10.138 20.085 1.00 80.50 93 ARG A N 1
ATOM 706 C CA . ARG A 1 93 ? -6.766 -11.551 20.366 1.00 80.50 93 ARG A CA 1
ATOM 707 C C . ARG A 1 93 ? -7.071 -12.461 19.185 1.00 80.50 93 ARG A C 1
ATOM 709 O O . ARG A 1 93 ? -6.169 -13.064 18.622 1.00 80.50 93 ARG A O 1
ATOM 716 N N . SER A 1 94 ? -8.346 -12.565 18.820 1.00 83.06 94 SER A N 1
ATOM 717 C CA . SER A 1 94 ? -8.813 -13.397 17.701 1.00 83.06 94 SER A CA 1
ATOM 718 C C . SER A 1 94 ? -9.079 -12.593 16.429 1.00 83.06 94 SER A C 1
ATOM 720 O O . SER A 1 94 ? -9.142 -13.169 15.348 1.00 83.06 94 SER A O 1
ATOM 722 N N . ARG A 1 95 ? -9.233 -11.271 16.549 1.00 86.94 95 ARG A N 1
ATOM 723 C CA . ARG A 1 95 ? -9.349 -10.296 15.458 1.00 86.94 95 ARG A CA 1
ATOM 724 C C . ARG A 1 95 ? -8.875 -8.931 15.944 1.00 86.94 95 ARG A C 1
ATOM 726 O O . ARG A 1 95 ? -8.737 -8.744 17.148 1.00 86.94 95 ARG A O 1
ATOM 733 N N . VAL A 1 96 ? -8.683 -7.985 15.029 1.00 92.50 96 VAL A N 1
ATOM 734 C CA . VAL A 1 96 ? -8.409 -6.581 15.386 1.00 92.50 96 VAL A CA 1
ATOM 735 C C . VAL A 1 96 ? -9.567 -6.011 16.219 1.00 92.50 96 VAL A C 1
ATOM 737 O O . VAL A 1 96 ? -10.727 -6.158 15.838 1.00 92.50 96 VAL A O 1
ATOM 740 N N . GLU A 1 97 ? -9.242 -5.382 17.348 1.00 93.81 97 GLU A N 1
ATOM 741 C CA . GLU A 1 97 ? -10.188 -4.722 18.267 1.00 93.81 97 GLU A CA 1
ATOM 742 C C . GLU A 1 97 ? -9.891 -3.220 18.414 1.00 93.81 97 GLU A C 1
ATOM 744 O O . GLU A 1 97 ? -10.802 -2.410 18.621 1.00 93.81 97 GLU A O 1
ATOM 749 N N . ALA A 1 98 ? -8.621 -2.835 18.274 1.00 94.31 98 ALA A N 1
ATOM 750 C CA . ALA A 1 98 ? -8.187 -1.448 18.278 1.00 94.31 98 ALA A CA 1
ATOM 751 C C . ALA A 1 98 ? -6.839 -1.274 17.568 1.00 94.31 98 ALA A C 1
ATOM 753 O O . ALA A 1 98 ? -6.076 -2.225 17.380 1.00 94.31 98 ALA A O 1
ATOM 754 N N . VAL A 1 99 ? -6.524 -0.030 17.224 1.00 94.38 99 VAL A N 1
ATOM 755 C CA . VAL A 1 99 ? -5.168 0.391 16.862 1.00 94.38 99 VAL A CA 1
ATOM 756 C C . VAL A 1 99 ? -4.704 1.479 17.810 1.00 94.38 99 VAL A C 1
ATOM 758 O O . VAL A 1 99 ? -5.463 2.388 18.145 1.00 94.38 99 VAL A O 1
ATOM 761 N N . GLN A 1 100 ? -3.444 1.399 18.215 1.00 93.19 100 GLN A N 1
ATOM 762 C CA . GLN A 1 100 ? -2.751 2.507 18.846 1.00 93.19 100 GLN A CA 1
ATOM 763 C C . GLN A 1 100 ? -2.059 3.314 17.760 1.00 93.19 100 GLN A C 1
ATOM 765 O O . GLN A 1 100 ? -1.322 2.765 16.936 1.00 93.19 100 GLN A O 1
ATOM 770 N N . ILE A 1 101 ? -2.293 4.616 17.771 1.00 94.06 101 ILE A N 1
ATOM 771 C CA . ILE A 1 101 ? -1.663 5.582 16.884 1.00 94.06 101 ILE A CA 1
ATOM 772 C C . ILE A 1 101 ? -0.839 6.567 17.702 1.00 94.06 101 ILE A C 1
ATOM 774 O O . ILE A 1 101 ? -1.128 6.783 18.873 1.00 94.06 101 ILE A O 1
ATOM 778 N N . THR A 1 102 ? 0.151 7.205 17.094 1.00 92.31 102 THR A N 1
ATOM 779 C CA . THR A 1 102 ? 0.638 8.503 17.579 1.00 92.31 102 THR A CA 1
ATOM 780 C C . THR A 1 102 ? -0.094 9.596 16.822 1.00 92.31 102 THR A C 1
ATOM 782 O O . THR A 1 102 ? -0.203 9.480 15.605 1.00 92.31 102 THR A O 1
ATOM 785 N N . ASP A 1 103 ? -0.602 10.611 17.514 1.00 87.75 103 ASP A N 1
ATOM 786 C CA . ASP A 1 103 ? -1.198 11.800 16.896 1.00 87.75 103 ASP A CA 1
ATOM 787 C C . ASP A 1 103 ? -0.133 12.779 16.360 1.00 87.75 103 ASP A C 1
ATOM 789 O O . ASP A 1 103 ? 1.070 12.540 16.487 1.00 87.75 103 ASP A O 1
ATOM 793 N N . GLU A 1 104 ? -0.574 13.912 15.801 1.00 86.62 104 GLU A N 1
ATOM 794 C CA . GLU A 1 104 ? 0.306 14.974 15.285 1.00 86.62 104 GLU A CA 1
ATOM 795 C C . GLU A 1 104 ? 1.268 15.558 16.337 1.00 86.62 104 GLU A C 1
ATOM 797 O O . GLU A 1 104 ? 2.320 16.094 15.993 1.00 86.62 104 GLU A O 1
ATOM 802 N N . SER A 1 105 ? 0.924 15.447 17.624 1.00 87.50 105 SER A N 1
ATOM 803 C CA . SER A 1 105 ? 1.753 15.874 18.756 1.00 87.50 105 SER A CA 1
ATOM 804 C C . SER A 1 105 ? 2.682 14.759 19.256 1.00 87.50 105 SER A C 1
ATOM 806 O O . SER A 1 105 ? 3.377 14.938 20.259 1.00 87.50 105 SER A O 1
ATOM 808 N N . GLY A 1 106 ? 2.683 13.596 18.598 1.00 84.50 106 GLY A N 1
ATOM 809 C CA . GLY A 1 106 ? 3.431 12.407 18.996 1.00 84.50 106 GLY A CA 1
ATOM 810 C C . GLY A 1 106 ? 2.840 11.671 20.200 1.00 84.50 106 GLY A C 1
ATOM 811 O O . GLY A 1 106 ? 3.493 10.780 20.745 1.00 84.50 106 GLY A O 1
ATOM 812 N N . ARG A 1 107 ? 1.627 12.022 20.646 1.00 88.94 107 ARG A N 1
ATOM 813 C CA . ARG A 1 107 ? 0.987 11.385 21.801 1.00 88.94 107 ARG A CA 1
ATOM 814 C C . ARG A 1 107 ? 0.277 10.104 21.372 1.00 88.94 107 ARG A C 1
ATOM 816 O O . ARG A 1 107 ? -0.415 10.104 20.353 1.00 88.94 107 ARG A O 1
ATOM 823 N N . PRO A 1 108 ? 0.414 9.009 22.138 1.00 90.44 108 PRO A N 1
ATOM 824 C CA . PRO A 1 108 ? -0.303 7.783 21.844 1.00 90.44 108 PRO A CA 1
ATOM 825 C C . PRO A 1 108 ? -1.807 7.970 22.082 1.00 90.44 108 PRO A C 1
ATOM 827 O O . PRO A 1 108 ? -2.227 8.485 23.119 1.00 90.44 108 PRO A O 1
ATOM 830 N N . CYS A 1 109 ? -2.614 7.525 21.127 1.00 92.38 109 CYS A N 1
ATOM 831 C CA . CYS A 1 109 ? -4.070 7.521 21.173 1.00 92.38 109 CYS A CA 1
ATOM 832 C C . CYS A 1 109 ? -4.586 6.170 20.668 1.00 92.38 109 CYS A C 1
ATOM 834 O O . CYS A 1 109 ? -3.986 5.563 19.783 1.00 92.38 109 CYS A O 1
ATOM 836 N N . GLU A 1 110 ? -5.694 5.687 21.222 1.00 95.19 110 GLU A N 1
ATOM 837 C CA . GLU A 1 110 ? -6.306 4.424 20.813 1.00 95.19 110 GLU A CA 1
ATOM 838 C C . GLU A 1 110 ? -7.583 4.670 20.007 1.00 95.19 110 GLU A C 1
ATOM 840 O O . GLU A 1 110 ? -8.439 5.471 20.385 1.00 95.19 110 GLU A O 1
ATOM 845 N N . ILE A 1 111 ? -7.724 3.949 18.895 1.00 95.81 111 ILE A N 1
ATOM 846 C CA . ILE A 1 111 ? -8.918 3.958 18.054 1.00 95.81 111 ILE A CA 1
ATOM 847 C C . ILE A 1 111 ? -9.492 2.544 18.015 1.00 95.81 111 ILE A C 1
ATOM 849 O O . ILE A 1 111 ? -8.914 1.637 17.411 1.00 95.81 111 ILE A O 1
ATOM 853 N N . GLY A 1 112 ? -10.670 2.371 18.618 1.00 96.31 112 GLY A N 1
ATOM 854 C CA . GLY A 1 112 ? -11.444 1.138 18.511 1.00 96.31 112 GLY A CA 1
ATOM 855 C C . GLY A 1 112 ? -11.868 0.885 17.063 1.00 96.31 112 GLY A C 1
ATOM 856 O O . GLY A 1 112 ? -12.562 1.703 16.450 1.00 96.31 112 GLY A O 1
ATOM 857 N N . CYS A 1 113 ? -11.452 -0.247 16.509 1.00 96.00 113 CYS A N 1
ATOM 858 C CA . CYS A 1 113 ? -11.717 -0.628 15.128 1.00 96.00 113 CYS A CA 1
ATOM 859 C C . CYS A 1 113 ? -11.664 -2.142 14.982 1.00 96.00 113 CYS A C 1
ATOM 861 O O . CYS A 1 113 ? -11.110 -2.844 15.815 1.00 96.00 113 CYS A O 1
ATOM 863 N N . ASP A 1 114 ? -12.250 -2.662 13.913 1.00 94.69 114 ASP A N 1
ATOM 864 C CA . ASP A 1 114 ? -12.357 -4.110 13.729 1.00 94.69 114 ASP A CA 1
ATOM 865 C C . ASP A 1 114 ? -11.532 -4.639 12.544 1.00 94.69 114 ASP A C 1
ATOM 867 O O . ASP A 1 114 ? -11.673 -5.792 12.117 1.00 94.69 114 ASP A O 1
ATOM 871 N N . GLY A 1 115 ? -10.672 -3.762 12.022 1.00 94.19 115 GLY A N 1
ATOM 872 C CA . GLY A 1 115 ? -9.745 -4.030 10.945 1.00 94.19 115 GLY A CA 1
ATOM 873 C C . GLY A 1 115 ? -8.851 -2.838 10.612 1.00 94.19 115 GLY A C 1
ATOM 874 O O . GLY A 1 115 ? -9.125 -1.699 10.990 1.00 94.19 115 GLY A O 1
ATOM 875 N N . VAL A 1 116 ? -7.787 -3.113 9.867 1.00 93.06 116 VAL A N 1
ATOM 876 C CA . VAL A 1 116 ? -6.858 -2.119 9.329 1.00 93.06 116 VAL A CA 1
ATOM 877 C C . VAL A 1 116 ? -6.746 -2.330 7.827 1.00 93.06 116 VAL A C 1
ATOM 879 O O . VAL A 1 116 ? -6.435 -3.427 7.360 1.00 93.06 116 VAL A O 1
ATOM 882 N N . LEU A 1 117 ? -7.014 -1.274 7.068 1.00 92.50 117 LEU A N 1
ATOM 883 C CA . LEU A 1 117 ? -6.938 -1.259 5.619 1.00 92.50 117 LEU A CA 1
ATOM 884 C C . LEU A 1 117 ? -5.752 -0.402 5.180 1.00 92.50 117 LEU A C 1
ATOM 886 O O . LEU A 1 117 ? -5.803 0.824 5.246 1.00 92.50 117 LEU A O 1
ATOM 890 N N . PHE A 1 118 ? -4.697 -1.050 4.699 1.00 89.50 118 PHE A N 1
ATOM 891 C CA . PHE A 1 118 ? -3.524 -0.368 4.162 1.00 89.50 118 PHE A CA 1
ATOM 892 C C . PHE A 1 118 ? -3.752 0.015 2.698 1.00 89.50 118 PHE A C 1
ATOM 894 O O . PHE A 1 118 ? -4.018 -0.834 1.842 1.00 89.50 118 PHE A O 1
ATOM 901 N N . THR A 1 119 ? -3.674 1.313 2.421 1.00 80.56 119 THR A N 1
ATOM 902 C CA . THR A 1 119 ? -3.973 1.905 1.108 1.00 80.56 119 THR A CA 1
ATOM 903 C C . THR A 1 119 ? -2.847 2.780 0.564 1.00 80.56 119 THR A C 1
ATOM 905 O O . THR A 1 119 ? -3.024 3.369 -0.498 1.00 80.56 119 THR A O 1
ATOM 908 N N . GLY A 1 120 ? -1.710 2.816 1.258 1.00 68.06 120 GLY A N 1
ATOM 909 C CA . GLY A 1 120 ? -0.519 3.590 0.920 1.00 68.06 120 GLY A CA 1
ATOM 910 C C . GLY A 1 120 ? 0.768 2.827 1.236 1.00 68.06 120 GLY A C 1
ATOM 911 O O . GLY A 1 120 ? 0.699 1.695 1.721 1.00 68.06 120 GLY A O 1
ATOM 912 N N . GLN A 1 121 ? 1.926 3.434 0.946 1.00 60.81 121 GLN A N 1
ATOM 913 C CA . GLN A 1 121 ? 3.264 2.843 1.178 1.00 60.81 121 GLN A CA 1
ATOM 914 C C . GLN A 1 121 ? 3.423 1.436 0.573 1.00 60.81 121 GLN A C 1
ATOM 916 O O . GLN A 1 121 ? 4.001 0.528 1.172 1.00 60.81 121 GLN A O 1
ATOM 921 N N . PHE A 1 122 ? 2.856 1.215 -0.614 1.00 66.12 122 PHE A N 1
ATOM 922 C CA . PHE A 1 122 ? 3.063 -0.050 -1.304 1.00 66.12 122 PHE A CA 1
ATOM 923 C C . PHE A 1 122 ? 4.538 -0.166 -1.679 1.00 66.12 122 PHE A C 1
ATOM 925 O O . PHE A 1 122 ? 5.130 0.776 -2.197 1.00 66.12 122 PHE A O 1
ATOM 932 N N . THR A 1 123 ? 5.119 -1.332 -1.447 1.00 63.78 123 THR A N 1
ATOM 933 C CA . THR A 1 123 ? 6.429 -1.672 -1.992 1.00 63.78 123 THR A CA 1
ATOM 934 C C . THR A 1 123 ? 6.232 -2.290 -3.372 1.00 63.78 123 THR A C 1
ATOM 936 O O . THR A 1 123 ? 5.266 -3.045 -3.562 1.00 63.78 123 THR A O 1
ATOM 939 N N . PRO A 1 124 ? 7.109 -2.010 -4.350 1.00 74.31 124 PRO A N 1
ATOM 940 C CA . PRO A 1 124 ? 7.107 -2.764 -5.590 1.00 74.31 124 PRO A CA 1
ATOM 941 C C . PRO A 1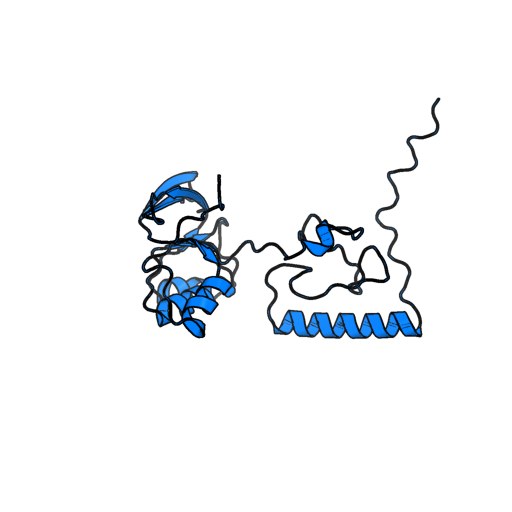 124 ? 7.227 -4.260 -5.292 1.00 74.31 124 PRO A C 1
ATOM 943 O O . PRO A 1 124 ? 7.931 -4.674 -4.369 1.00 74.31 124 PRO A O 1
ATOM 946 N N . GLU A 1 125 ? 6.526 -5.086 -6.064 1.00 79.69 125 GLU A N 1
ATOM 947 C CA . GLU A 1 125 ? 6.725 -6.534 -6.008 1.00 79.69 125 GLU A CA 1
ATOM 948 C C . GLU A 1 125 ? 8.005 -6.848 -6.786 1.00 79.69 125 GLU A C 1
ATOM 950 O O . GLU A 1 125 ? 7.979 -7.075 -7.991 1.00 79.69 125 GLU A O 1
ATOM 955 N N . ALA A 1 126 ? 9.140 -6.744 -6.101 1.00 84.75 126 ALA A N 1
ATOM 956 C CA . ALA A 1 126 ? 10.467 -6.920 -6.676 1.00 84.75 126 ALA A CA 1
ATOM 957 C C . ALA A 1 126 ? 11.153 -8.188 -6.147 1.00 84.75 126 ALA A C 1
ATOM 959 O O . ALA A 1 126 ? 12.374 -8.293 -6.228 1.00 84.75 126 ALA A O 1
ATOM 960 N N . SER A 1 127 ? 10.408 -9.170 -5.619 1.00 83.81 127 SER A N 1
ATOM 961 C CA . SER A 1 127 ? 11.010 -10.362 -4.997 1.00 83.81 127 SER A CA 1
ATOM 962 C C . SER A 1 127 ? 11.883 -11.144 -5.978 1.00 83.81 127 SER A C 1
ATOM 964 O O . SER A 1 127 ? 12.959 -11.609 -5.613 1.00 83.81 127 SER A O 1
ATOM 966 N N . LEU A 1 128 ? 11.462 -11.246 -7.245 1.00 87.19 128 LEU A N 1
ATOM 967 C CA . LEU A 1 128 ? 12.267 -11.885 -8.292 1.00 87.19 128 LEU A CA 1
ATOM 968 C C . LEU A 1 128 ? 13.548 -11.104 -8.601 1.00 87.19 128 LEU A C 1
ATOM 970 O O . LEU A 1 128 ? 14.593 -11.711 -8.806 1.00 87.19 128 LEU A O 1
ATOM 974 N N . VAL A 1 129 ? 13.478 -9.771 -8.603 1.00 90.25 129 VAL A N 1
ATOM 975 C CA . VAL A 1 129 ? 14.642 -8.904 -8.830 1.00 90.25 129 VAL A CA 1
ATOM 976 C C . VAL A 1 129 ? 15.615 -9.025 -7.657 1.00 90.25 129 VAL A C 1
ATOM 978 O O . VAL A 1 129 ? 16.803 -9.235 -7.876 1.00 90.25 129 VAL A O 1
ATOM 981 N N . ALA A 1 130 ? 15.105 -8.986 -6.424 1.00 87.38 130 ALA A N 1
ATOM 982 C CA . ALA A 1 130 ? 15.884 -9.096 -5.193 1.00 87.38 130 ALA A CA 1
ATOM 983 C C . ALA A 1 130 ? 16.639 -10.429 -5.063 1.00 87.38 130 ALA A C 1
ATOM 985 O O . ALA A 1 130 ? 17.685 -10.484 -4.422 1.00 87.38 130 ALA A O 1
ATOM 986 N N . LEU A 1 131 ? 16.118 -11.498 -5.670 1.00 90.31 131 LEU A N 1
ATOM 987 C CA . LEU A 1 131 ? 16.750 -12.820 -5.716 1.00 90.31 131 LEU A CA 1
ATOM 988 C C . LEU A 1 131 ? 17.642 -13.029 -6.954 1.00 90.31 131 LEU A C 1
ATOM 990 O O . LEU A 1 131 ? 18.184 -14.118 -7.136 1.00 90.31 131 LEU A O 1
ATOM 994 N N . SER A 1 132 ? 17.7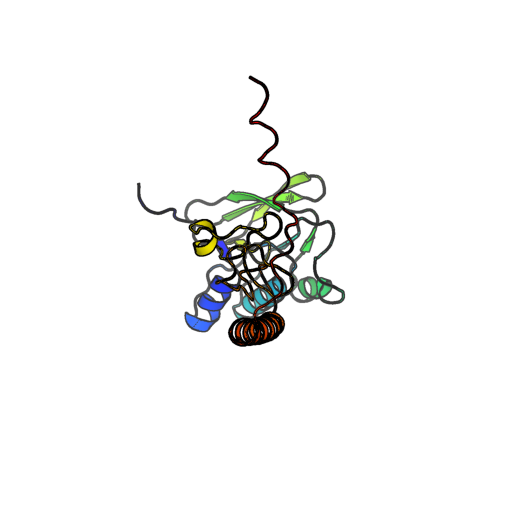74 -12.021 -7.818 1.00 91.75 132 SER A N 1
ATOM 995 C CA . SER A 1 132 ? 18.519 -12.098 -9.080 1.00 91.75 132 SER A CA 1
ATOM 996 C C . SER A 1 132 ? 19.838 -11.318 -9.034 1.00 91.75 132 SER A C 1
ATOM 998 O O . SER A 1 132 ? 20.212 -10.735 -8.020 1.00 91.75 132 SER A O 1
ATOM 1000 N N . HIS A 1 133 ? 20.548 -11.289 -10.163 1.00 93.50 133 HIS A N 1
ATOM 1001 C CA . HIS A 1 133 ? 21.744 -10.468 -10.379 1.00 93.50 133 HIS A CA 1
ATOM 1002 C C . HIS A 1 133 ? 21.434 -9.008 -10.753 1.00 93.50 133 HIS A C 1
ATOM 1004 O O . HIS A 1 133 ? 22.359 -8.221 -10.967 1.00 93.50 133 HIS A O 1
ATOM 1010 N N . LEU A 1 134 ? 20.156 -8.646 -10.887 1.00 94.94 134 LEU A N 1
ATOM 1011 C CA . LEU A 1 134 ? 19.737 -7.291 -11.227 1.00 94.94 134 LEU A CA 1
ATOM 1012 C C . LEU A 1 134 ? 19.875 -6.358 -10.018 1.00 94.94 134 LEU A C 1
ATOM 1014 O O . LEU A 1 134 ? 19.540 -6.719 -8.892 1.00 94.94 134 LEU A O 1
ATOM 1018 N N . ALA A 1 135 ? 20.341 -5.134 -10.257 1.00 93.44 135 ALA A N 1
ATOM 10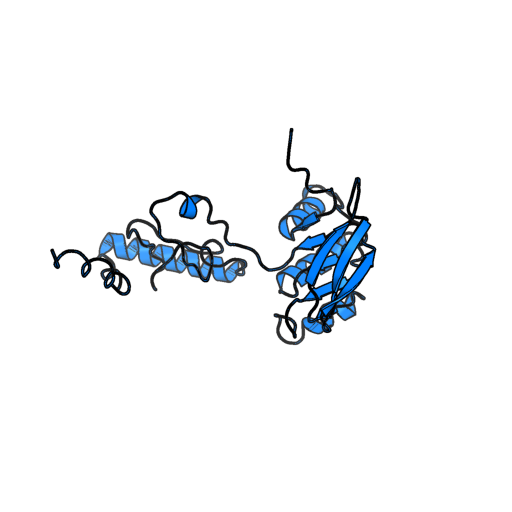19 C CA . ALA A 1 135 ? 20.442 -4.118 -9.220 1.00 93.44 135 ALA A CA 1
ATOM 1020 C C . ALA A 1 135 ? 19.051 -3.624 -8.800 1.00 93.44 135 ALA A C 1
ATOM 1022 O O . ALA A 1 135 ? 18.189 -3.371 -9.645 1.00 93.44 135 ALA A O 1
ATOM 1023 N N . LEU A 1 136 ? 18.862 -3.440 -7.494 1.00 91.62 136 LEU A N 1
ATOM 1024 C CA . LEU A 1 136 ? 17.719 -2.730 -6.933 1.00 91.62 136 LEU A CA 1
ATOM 1025 C C . LEU A 1 136 ? 18.050 -1.247 -6.783 1.00 91.62 136 LEU A C 1
ATOM 1027 O O . LEU A 1 136 ? 19.178 -0.879 -6.453 1.00 91.62 136 LEU A O 1
ATOM 1031 N N . ASP A 1 137 ? 17.048 -0.412 -7.000 1.00 88.94 137 ASP A N 1
ATOM 1032 C CA . ASP A 1 137 ? 17.097 1.001 -6.663 1.00 88.94 137 ASP A CA 1
ATOM 1033 C C . ASP A 1 137 ? 16.661 1.176 -5.194 1.00 88.94 137 ASP A C 1
ATOM 1035 O O . ASP A 1 137 ? 15.535 0.802 -4.848 1.00 88.94 137 ASP A O 1
ATOM 1039 N N . PRO A 1 138 ? 17.531 1.699 -4.307 1.00 82.75 138 PRO A N 1
ATOM 1040 C CA . PRO A 1 138 ? 17.220 1.847 -2.888 1.00 82.75 138 PRO A CA 1
ATOM 1041 C C . PRO A 1 138 ? 16.099 2.858 -2.615 1.00 82.75 138 PRO A C 1
ATOM 1043 O O . PRO A 1 138 ? 15.442 2.743 -1.582 1.00 82.75 138 PRO A O 1
ATOM 1046 N N . ASP A 1 139 ? 15.860 3.813 -3.520 1.00 81.44 139 ASP A N 1
ATOM 1047 C CA . ASP A 1 139 ? 14.843 4.849 -3.328 1.00 81.44 139 ASP A CA 1
ATOM 1048 C C . ASP A 1 139 ? 13.438 4.320 -3.634 1.00 81.44 139 ASP A C 1
ATOM 1050 O O . ASP A 1 139 ? 12.457 4.715 -3.001 1.00 81.44 139 ASP A O 1
ATOM 1054 N N . THR A 1 140 ? 13.325 3.415 -4.608 1.00 81.75 140 THR A N 1
ATOM 1055 C CA . THR A 1 140 ? 12.034 2.879 -5.060 1.00 81.75 140 THR A CA 1
ATOM 1056 C C . THR A 1 140 ? 11.743 1.475 -4.537 1.00 81.75 140 THR A C 1
ATOM 1058 O O . THR A 1 140 ? 10.576 1.098 -4.435 1.00 81.75 140 THR A O 1
ATOM 1061 N N . GLY A 1 141 ? 12.774 0.688 -4.216 1.00 82.50 141 GLY A N 1
ATOM 1062 C CA . GLY A 1 141 ? 12.663 -0.740 -3.903 1.00 82.50 141 GLY A CA 1
ATOM 1063 C C . GLY A 1 141 ? 12.382 -1.628 -5.124 1.00 82.50 141 GLY A C 1
ATOM 1064 O O . GLY A 1 141 ? 12.169 -2.829 -4.964 1.00 82.50 141 GLY A O 1
ATOM 1065 N N . GLY A 1 142 ? 12.356 -1.051 -6.331 1.00 89.56 142 GLY A N 1
ATOM 1066 C CA . GLY A 1 142 ? 12.211 -1.748 -7.610 1.00 89.56 142 GLY A CA 1
ATOM 1067 C C . GLY A 1 142 ? 13.562 -2.031 -8.284 1.00 89.56 142 GLY A C 1
ATOM 1068 O O . GLY A 1 142 ? 14.612 -1.715 -7.722 1.00 89.56 142 GLY A O 1
ATOM 1069 N N . PRO A 1 143 ? 13.583 -2.622 -9.494 1.00 92.69 143 PRO A N 1
ATOM 1070 C CA . PRO A 1 143 ? 14.808 -2.753 -10.269 1.00 92.69 143 PRO A CA 1
ATOM 1071 C C . PRO A 1 143 ? 15.318 -1.370 -10.684 1.00 92.69 143 PRO A C 1
ATOM 1073 O O . PRO A 1 143 ? 14.555 -0.535 -11.173 1.00 92.69 143 PRO A O 1
ATOM 1076 N N . ALA A 1 144 ? 16.624 -1.160 -10.549 1.00 92.69 144 ALA A N 1
ATOM 1077 C CA . ALA A 1 144 ? 17.285 0.024 -11.071 1.00 92.69 144 ALA A CA 1
ATOM 1078 C C . ALA A 1 144 ? 17.268 -0.014 -12.603 1.00 92.69 144 ALA A C 1
ATOM 1080 O O . ALA A 1 144 ? 17.758 -0.970 -13.214 1.00 92.69 144 ALA A O 1
ATOM 1081 N N . VAL A 1 145 ? 16.716 1.033 -13.218 1.00 92.75 145 VAL A N 1
ATOM 1082 C CA . VAL A 1 145 ? 16.609 1.157 -14.675 1.00 92.75 145 VAL A CA 1
ATOM 1083 C C . VAL A 1 145 ? 17.205 2.457 -15.193 1.00 92.75 145 VAL A C 1
ATOM 1085 O O . VAL A 1 145 ? 17.168 3.492 -14.529 1.00 92.75 145 VAL A O 1
ATOM 1088 N N . ASP A 1 146 ? 17.734 2.413 -16.415 1.00 91.31 146 ASP A N 1
ATOM 1089 C CA . ASP A 1 146 ? 18.140 3.612 -17.141 1.00 91.31 146 ASP A CA 1
ATOM 1090 C C . ASP A 1 146 ? 16.935 4.355 -17.758 1.00 91.31 146 ASP A C 1
ATOM 1092 O O . ASP A 1 146 ? 15.773 3.952 -17.653 1.00 91.31 146 ASP A O 1
ATOM 1096 N N . ARG A 1 147 ? 17.212 5.461 -18.460 1.00 89.31 147 ARG A N 1
ATOM 1097 C CA . ARG A 1 147 ? 16.193 6.293 -19.127 1.00 89.31 147 ARG A CA 1
ATOM 1098 C C . ARG A 1 147 ? 15.363 5.557 -20.195 1.00 89.31 147 ARG A C 1
ATOM 1100 O O . ARG A 1 147 ? 14.355 6.095 -20.652 1.00 89.31 147 ARG A O 1
ATOM 1107 N N . PHE A 1 148 ? 15.803 4.379 -20.635 1.00 90.25 148 PHE A N 1
ATOM 1108 C CA . PHE A 1 148 ? 15.124 3.539 -21.622 1.00 90.25 148 PHE A CA 1
ATOM 1109 C C . PHE A 1 148 ? 14.314 2.407 -20.967 1.00 90.25 148 PHE A C 1
ATOM 1111 O O . PHE A 1 148 ? 13.606 1.688 -21.672 1.00 90.25 148 PHE A O 1
ATOM 1118 N N . GLY A 1 149 ? 14.378 2.265 -19.637 1.00 89.25 149 GLY A N 1
ATOM 1119 C CA . GLY A 1 149 ? 13.742 1.177 -18.890 1.00 89.25 149 GLY A CA 1
ATOM 1120 C C . GLY A 1 149 ? 14.570 -0.110 -18.858 1.00 89.25 149 GLY A C 1
ATOM 1121 O O . GLY A 1 149 ? 14.028 -1.169 -18.542 1.00 89.25 149 GLY A O 1
ATOM 1122 N N . ARG A 1 150 ? 15.857 -0.040 -19.218 1.00 93.56 150 ARG A N 1
ATOM 1123 C CA . ARG A 1 150 ? 16.778 -1.181 -19.221 1.00 93.56 150 ARG A CA 1
ATOM 1124 C C . ARG A 1 150 ? 17.413 -1.347 -17.845 1.00 93.56 150 ARG A C 1
ATOM 1126 O O . ARG A 1 150 ? 17.850 -0.360 -17.254 1.00 93.56 150 ARG A O 1
ATOM 1133 N N . CYS A 1 151 ? 17.461 -2.577 -17.349 1.00 94.00 151 CYS A N 1
ATOM 1134 C CA . CYS A 1 151 ? 18.028 -2.914 -16.046 1.00 94.00 151 CYS A CA 1
ATOM 1135 C C . CYS A 1 151 ? 19.571 -2.908 -16.071 1.00 94.00 151 CYS A C 1
ATOM 1137 O O . CYS A 1 151 ? 20.200 -2.686 -17.106 1.00 94.00 151 CYS A O 1
ATOM 1139 N N . SER A 1 152 ? 20.200 -3.195 -14.925 1.00 92.62 152 SER A N 1
ATOM 1140 C CA . SER A 1 152 ? 21.665 -3.306 -14.813 1.00 92.62 152 SER A CA 1
ATOM 1141 C C . SER A 1 152 ? 22.282 -4.393 -15.703 1.00 92.62 152 SER A C 1
ATOM 1143 O O . SER A 1 152 ? 23.430 -4.254 -16.121 1.00 92.62 152 SER A O 1
ATOM 1145 N N . ASP A 1 153 ? 21.534 -5.463 -15.991 1.00 92.06 153 ASP A N 1
ATOM 1146 C CA . ASP A 1 153 ? 21.820 -6.371 -17.103 1.00 92.06 153 ASP A CA 1
ATOM 1147 C C . ASP A 1 153 ? 21.040 -5.889 -18.339 1.00 92.06 153 ASP A C 1
ATOM 1149 O O . ASP A 1 153 ? 19.803 -5.891 -18.303 1.00 92.06 153 ASP A O 1
ATOM 1153 N N . PRO A 1 154 ? 21.733 -5.504 -19.429 1.00 89.19 154 PRO A N 1
ATOM 1154 C CA . PRO A 1 154 ? 21.112 -4.982 -20.642 1.00 89.19 154 PRO A CA 1
ATOM 1155 C C . PRO A 1 154 ? 20.087 -5.902 -21.310 1.00 89.19 154 PRO A C 1
ATOM 1157 O O . PRO A 1 154 ? 19.272 -5.425 -22.092 1.00 89.19 154 PRO A O 1
ATOM 1160 N N . SER A 1 155 ? 20.108 -7.198 -20.996 1.00 90.38 155 SER A N 1
ATOM 1161 C CA . SER A 1 155 ? 19.169 -8.187 -21.537 1.00 90.38 155 SER A CA 1
ATOM 1162 C C . SER A 1 155 ? 17.761 -8.063 -20.943 1.00 90.38 155 SER A C 1
ATOM 1164 O O . SER A 1 155 ? 16.818 -8.661 -21.461 1.00 90.38 155 SER A O 1
ATOM 1166 N N . TYR A 1 156 ? 17.608 -7.314 -19.846 1.00 93.00 156 TYR A N 1
ATOM 1167 C CA . TYR A 1 156 ? 16.362 -7.193 -19.099 1.00 93.00 156 TYR A CA 1
ATOM 1168 C C . TYR A 1 156 ? 15.853 -5.755 -19.107 1.00 93.00 156 TYR A C 1
ATOM 1170 O O . TYR A 1 156 ? 16.603 -4.793 -18.951 1.00 93.00 156 TYR A O 1
ATOM 1178 N N . PHE A 1 157 ? 14.537 -5.625 -19.239 1.00 94.06 157 PHE A N 1
ATOM 1179 C CA . PHE A 1 157 ? 13.820 -4.360 -19.156 1.00 94.06 157 PHE A CA 1
ATOM 1180 C C . PHE A 1 157 ? 12.694 -4.500 -18.140 1.00 94.06 157 PHE A C 1
ATOM 1182 O O . PHE A 1 157 ? 12.100 -5.573 -18.005 1.00 94.06 157 PHE A O 1
ATOM 1189 N N . ALA A 1 158 ? 12.374 -3.410 -17.454 1.00 92.88 158 ALA A N 1
ATOM 1190 C CA . ALA A 1 158 ? 11.304 -3.369 -16.470 1.00 92.88 158 ALA A CA 1
ATOM 1191 C C . ALA A 1 158 ? 10.366 -2.184 -16.736 1.00 92.88 158 ALA A C 1
ATOM 1193 O O . ALA A 1 158 ? 10.775 -1.139 -17.239 1.00 92.88 158 ALA A O 1
ATOM 1194 N N . ALA A 1 159 ? 9.081 -2.375 -16.440 1.00 91.94 159 ALA A N 1
ATOM 1195 C CA . ALA A 1 159 ? 8.035 -1.380 -16.646 1.00 91.94 159 ALA A CA 1
ATOM 1196 C C . ALA A 1 159 ? 6.850 -1.625 -15.705 1.00 91.94 159 ALA A C 1
ATOM 1198 O O . ALA A 1 159 ? 6.560 -2.759 -15.318 1.00 91.94 159 ALA A O 1
ATOM 1199 N N . GLY A 1 160 ? 6.117 -0.561 -15.395 1.00 86.62 160 GLY A N 1
ATOM 1200 C CA . GLY A 1 160 ? 4.935 -0.572 -14.550 1.00 86.62 160 GLY A CA 1
ATOM 1201 C C . GLY A 1 160 ? 5.274 -0.593 -13.063 1.00 86.62 160 GLY A C 1
ATOM 1202 O O . GLY A 1 160 ? 6.336 -0.152 -12.628 1.00 86.62 160 GLY A O 1
ATOM 1203 N N . ASN A 1 161 ? 4.355 -1.150 -12.274 1.00 86.19 161 ASN A N 1
ATOM 1204 C CA . ASN A 1 161 ? 4.394 -1.061 -10.811 1.00 86.19 161 ASN A CA 1
ATOM 1205 C C . ASN A 1 161 ? 5.591 -1.762 -10.142 1.00 86.19 161 ASN A C 1
ATOM 1207 O O . ASN A 1 161 ? 5.785 -1.609 -8.939 1.00 86.19 161 ASN A O 1
ATOM 1211 N N . VAL A 1 162 ? 6.377 -2.535 -10.900 1.00 87.56 162 VAL A N 1
ATOM 1212 C CA . VAL A 1 162 ? 7.637 -3.119 -10.422 1.00 87.56 162 VAL A CA 1
ATOM 1213 C C . VAL A 1 162 ? 8.735 -2.061 -10.270 1.00 87.56 162 VAL A C 1
ATOM 1215 O O . VAL A 1 162 ? 9.596 -2.225 -9.418 1.00 87.56 162 VAL A O 1
ATOM 1218 N N . LEU A 1 163 ? 8.698 -0.973 -11.055 1.00 84.06 163 LEU A N 1
ATOM 1219 C CA . LEU A 1 163 ? 9.661 0.138 -10.975 1.00 84.06 163 LEU A CA 1
ATOM 1220 C C . LEU A 1 163 ? 9.372 1.069 -9.800 1.00 84.06 163 LEU A C 1
ATOM 1222 O O . LEU A 1 163 ? 10.272 1.605 -9.171 1.00 84.06 163 LEU A O 1
ATOM 1226 N N . ARG A 1 164 ? 8.087 1.312 -9.564 1.00 77.75 164 ARG A N 1
ATOM 1227 C CA . ARG A 1 164 ? 7.562 2.222 -8.552 1.00 77.75 164 ARG A CA 1
ATOM 1228 C C . ARG A 1 164 ? 6.176 1.740 -8.200 1.00 77.75 164 ARG A C 1
ATOM 1230 O O . ARG A 1 164 ? 5.361 1.486 -9.085 1.00 77.75 164 ARG A O 1
ATOM 1237 N N . ALA A 1 165 ? 5.909 1.573 -6.917 1.00 61.34 165 ALA A N 1
ATOM 1238 C CA . ALA A 1 165 ? 4.620 1.059 -6.513 1.00 61.34 165 ALA A CA 1
ATOM 1239 C C . ALA A 1 165 ? 3.514 2.081 -6.816 1.00 61.34 165 ALA A C 1
ATOM 1241 O O . ALA A 1 165 ? 3.696 3.283 -6.643 1.00 61.34 165 ALA A O 1
ATOM 1242 N N . VAL A 1 166 ? 2.341 1.579 -7.209 1.00 62.62 166 VAL A N 1
ATOM 1243 C CA . VAL A 1 166 ? 1.108 2.368 -7.406 1.00 62.62 166 VAL A CA 1
ATOM 1244 C C . VAL A 1 166 ? 1.200 3.427 -8.503 1.00 62.62 166 VAL A C 1
ATOM 12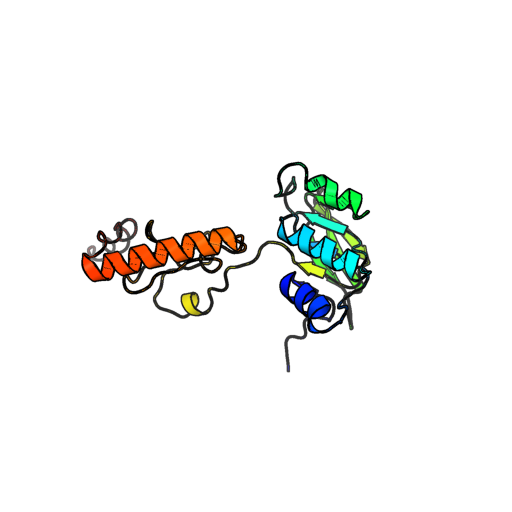46 O O . VAL A 1 166 ? 0.949 4.611 -8.288 1.00 62.62 166 VAL A O 1
ATOM 1249 N N . GLU A 1 167 ? 1.431 2.984 -9.732 1.00 64.12 167 GLU A N 1
ATOM 1250 C CA . GLU A 1 167 ? 1.091 3.767 -10.911 1.00 64.12 167 GLU A CA 1
ATOM 1251 C C . GLU A 1 167 ? -0.320 3.451 -11.414 1.00 64.12 167 GLU A C 1
ATOM 1253 O O . GLU A 1 167 ? -0.888 2.367 -11.222 1.00 64.12 167 GLU A O 1
ATOM 1258 N N . THR A 1 168 ? -0.922 4.439 -12.075 1.00 66.25 168 THR A N 1
ATOM 1259 C CA . THR A 1 168 ? -2.233 4.251 -12.710 1.00 66.25 168 THR A CA 1
ATOM 1260 C C . THR A 1 168 ? -2.127 3.262 -13.872 1.00 66.25 168 THR A C 1
ATOM 1262 O O . THR A 1 168 ? -1.122 3.234 -14.581 1.00 66.25 168 THR A O 1
ATOM 1265 N N . ALA A 1 169 ? -3.196 2.509 -14.161 1.00 69.38 169 ALA A N 1
ATOM 1266 C CA . ALA A 1 169 ? -3.210 1.567 -15.289 1.00 69.38 169 ALA A CA 1
ATOM 1267 C C . ALA A 1 169 ? -2.806 2.227 -16.626 1.00 69.38 169 ALA A C 1
ATOM 1269 O O . ALA A 1 169 ? -2.102 1.628 -17.436 1.00 69.38 169 ALA A O 1
ATOM 1270 N N . GLY A 1 170 ? -3.199 3.489 -16.836 1.00 71.94 170 GLY A N 1
ATOM 1271 C CA . GLY A 1 170 ? -2.803 4.263 -18.013 1.00 71.94 170 GLY A CA 1
ATOM 1272 C C . GLY A 1 170 ? -1.313 4.619 -18.046 1.00 71.94 170 GLY A C 1
ATOM 1273 O O . GLY A 1 170 ? -0.712 4.603 -19.120 1.00 71.94 170 GLY A O 1
ATOM 1274 N N . ALA A 1 171 ? -0.703 4.922 -16.896 1.00 74.88 171 ALA A N 1
ATOM 1275 C CA . ALA A 1 171 ? 0.738 5.141 -16.797 1.00 74.88 171 ALA A CA 1
ATOM 1276 C C . ALA A 1 171 ? 1.510 3.845 -17.083 1.00 74.88 171 ALA A C 1
ATOM 1278 O O . ALA A 1 171 ? 2.353 3.848 -17.979 1.00 74.88 171 ALA A O 1
ATOM 1279 N N . CYS A 1 172 ? 1.120 2.730 -16.454 1.00 82.62 172 CYS A N 1
ATOM 1280 C CA . CYS A 1 172 ? 1.697 1.408 -16.715 1.00 82.62 172 CYS A CA 1
ATOM 1281 C C . CYS A 1 172 ? 1.588 1.009 -18.193 1.00 82.62 172 CYS A C 1
ATOM 1283 O O . CYS A 1 172 ? 2.547 0.514 -18.778 1.00 82.62 172 CYS A O 1
ATOM 1285 N N . TRP A 1 173 ? 0.442 1.267 -18.833 1.00 81.00 173 TRP A N 1
ATOM 1286 C CA . TRP A 1 173 ? 0.259 0.984 -20.258 1.00 81.00 173 TRP A CA 1
ATOM 1287 C C . TRP A 1 173 ? 1.192 1.815 -21.146 1.00 81.00 173 TRP A C 1
ATOM 1289 O O . TRP A 1 173 ? 1.802 1.284 -22.076 1.00 81.00 173 TRP A O 1
ATOM 1299 N N . ARG A 1 174 ? 1.328 3.120 -20.872 1.00 85.19 174 ARG A N 1
ATOM 1300 C CA . ARG A 1 174 ? 2.247 3.986 -21.629 1.00 85.19 174 ARG A CA 1
ATOM 1301 C C . ARG A 1 174 ? 3.699 3.555 -21.449 1.00 85.19 174 ARG A C 1
ATOM 1303 O O . ARG A 1 174 ? 4.428 3.510 -22.437 1.00 85.19 174 ARG A O 1
ATOM 1310 N N . GLU A 1 175 ? 4.096 3.227 -20.224 1.00 89.06 175 GLU A N 1
ATOM 1311 C CA . GLU A 1 175 ? 5.454 2.795 -19.895 1.00 89.06 175 GLU A CA 1
ATOM 1312 C C . GLU A 1 175 ? 5.780 1.439 -20.528 1.00 89.06 175 GLU A C 1
ATOM 1314 O O . GLU A 1 175 ? 6.796 1.314 -21.204 1.00 89.06 175 GLU A O 1
ATOM 1319 N N . GLY A 1 176 ? 4.863 0.468 -20.458 1.00 90.25 176 GLY A N 1
ATOM 1320 C CA . GLY A 1 176 ? 5.014 -0.819 -21.142 1.00 90.25 176 GLY A CA 1
ATOM 1321 C C . GLY A 1 176 ? 5.135 -0.669 -22.662 1.00 90.25 176 GLY A C 1
ATOM 1322 O O . GLY A 1 176 ? 5.988 -1.295 -23.291 1.00 90.25 176 GLY A O 1
ATOM 1323 N N . ARG A 1 177 ? 4.349 0.230 -23.275 1.00 93.56 177 ARG A N 1
ATOM 1324 C CA . ARG A 1 177 ? 4.500 0.554 -24.704 1.00 93.56 177 ARG A CA 1
ATOM 1325 C C . ARG A 1 177 ? 5.836 1.213 -25.027 1.00 93.56 177 ARG A C 1
ATOM 1327 O O . ARG A 1 177 ? 6.356 0.993 -26.119 1.00 93.56 177 ARG A O 1
ATOM 1334 N N . ALA A 1 178 ? 6.361 2.048 -24.136 1.00 90.75 178 ALA A N 1
ATOM 1335 C CA . ALA A 1 178 ? 7.669 2.664 -24.314 1.00 90.75 178 ALA A CA 1
ATOM 1336 C C . ALA A 1 178 ? 8.787 1.616 -24.212 1.00 90.75 178 ALA A C 1
ATOM 1338 O O . ALA A 1 178 ? 9.602 1.534 -25.128 1.00 90.75 178 ALA A O 1
ATOM 1339 N N . ALA A 1 179 ? 8.758 0.762 -23.185 1.00 91.56 179 ALA A N 1
ATOM 1340 C CA . ALA A 1 179 ? 9.707 -0.334 -23.001 1.00 91.56 179 ALA A CA 1
ATOM 1341 C C . ALA A 1 179 ? 9.733 -1.271 -24.218 1.00 91.56 179 ALA A C 1
ATOM 1343 O O . ALA A 1 179 ? 10.798 -1.536 -24.764 1.00 91.56 179 ALA A O 1
ATOM 1344 N N . ALA A 1 180 ? 8.568 -1.672 -24.741 1.00 92.00 180 ALA A N 1
ATOM 1345 C CA . ALA A 1 180 ? 8.487 -2.508 -25.942 1.00 92.00 180 ALA A CA 1
ATOM 1346 C C . ALA A 1 180 ? 9.155 -1.866 -27.175 1.00 92.00 180 ALA A C 1
ATOM 1348 O O . ALA A 1 180 ? 9.818 -2.550 -27.954 1.00 92.00 180 ALA A O 1
ATOM 1349 N N . ARG A 1 181 ? 9.017 -0.544 -27.354 1.00 93.38 181 ARG A N 1
ATOM 1350 C CA . ARG A 1 181 ? 9.699 0.178 -28.445 1.00 93.38 181 ARG A CA 1
ATOM 1351 C C . ARG A 1 181 ? 11.211 0.200 -28.252 1.00 93.38 181 ARG A C 1
ATOM 1353 O O . ARG A 1 181 ? 11.933 0.148 -29.244 1.00 93.38 181 ARG A O 1
ATOM 1360 N N . TRP A 1 182 ? 11.682 0.313 -27.013 1.00 93.31 182 TRP A N 1
ATOM 1361 C CA . TRP A 1 182 ? 13.111 0.304 -26.714 1.00 93.31 182 TRP A CA 1
ATOM 1362 C C . TRP A 1 182 ? 13.724 -1.076 -26.882 1.00 93.31 182 TRP A C 1
ATOM 1364 O O . TRP A 1 182 ? 14.752 -1.169 -27.537 1.00 93.31 182 TRP A O 1
ATOM 1374 N N . ILE A 1 183 ? 13.036 -2.130 -26.444 1.00 93.56 183 ILE A N 1
ATOM 1375 C CA . ILE A 1 183 ? 13.422 -3.522 -26.705 1.00 93.56 183 ILE A CA 1
ATOM 1376 C C . ILE A 1 183 ? 13.562 -3.763 -28.215 1.00 93.56 183 ILE A C 1
ATOM 1378 O O . ILE A 1 183 ? 14.590 -4.245 -28.677 1.00 93.56 183 ILE A O 1
ATOM 1382 N N . ALA A 1 184 ? 12.562 -3.369 -29.013 1.00 93.25 184 ALA A N 1
ATOM 1383 C CA . ALA A 1 184 ? 12.613 -3.547 -30.466 1.00 93.25 184 ALA A CA 1
ATOM 1384 C C . ALA A 1 184 ? 13.780 -2.785 -31.124 1.00 93.25 184 ALA A C 1
ATOM 1386 O O . ALA A 1 184 ? 14.378 -3.273 -32.081 1.00 93.25 184 ALA A O 1
ATOM 1387 N N . ARG A 1 185 ? 14.111 -1.590 -30.619 1.00 91.62 185 ARG A N 1
ATOM 1388 C CA . ARG A 1 185 ? 15.266 -0.812 -31.092 1.00 91.62 185 ARG A CA 1
ATOM 1389 C C . ARG A 1 185 ? 16.592 -1.439 -30.685 1.00 91.62 185 ARG A C 1
ATOM 1391 O O . ARG A 1 185 ? 17.492 -1.478 -31.515 1.00 91.62 185 ARG A O 1
ATOM 1398 N N . ASP A 1 186 ? 16.693 -1.930 -29.455 1.00 90.69 186 ASP A N 1
ATOM 1399 C CA . ASP A 1 186 ? 17.889 -2.599 -28.946 1.00 90.69 186 ASP A CA 1
ATOM 1400 C C . ASP A 1 186 ? 18.218 -3.837 -29.788 1.00 90.69 186 ASP A C 1
ATOM 1402 O O . ASP A 1 186 ? 19.339 -3.979 -30.265 1.00 90.69 186 ASP A O 1
ATOM 1406 N N . PHE A 1 187 ? 17.206 -4.649 -30.112 1.00 89.06 187 PHE A N 1
ATOM 1407 C CA . PHE A 1 187 ? 17.369 -5.796 -31.010 1.00 89.06 187 PHE A CA 1
ATOM 1408 C C . PHE A 1 187 ? 17.831 -5.421 -32.424 1.00 89.06 187 PHE A C 1
ATOM 1410 O O . PHE A 1 187 ? 18.572 -6.181 -33.041 1.00 89.06 187 PHE A O 1
ATOM 1417 N N . ALA A 1 188 ? 17.368 -4.292 -32.965 1.00 91.00 188 ALA A N 1
ATOM 1418 C CA . ALA A 1 188 ? 17.647 -3.913 -34.350 1.00 91.00 188 ALA A CA 1
ATOM 1419 C C . ALA A 1 188 ? 18.974 -3.158 -34.528 1.00 91.00 188 ALA A C 1
ATOM 1421 O O . ALA A 1 188 ? 19.642 -3.326 -35.546 1.00 91.00 188 ALA A O 1
ATOM 1422 N N . ALA A 1 189 ? 19.322 -2.286 -33.580 1.00 86.25 189 ALA A N 1
ATOM 1423 C CA . ALA A 1 189 ? 20.419 -1.327 -33.722 1.00 86.25 189 ALA A CA 1
ATOM 1424 C C . ALA A 1 189 ? 21.272 -1.160 -32.454 1.00 86.25 189 ALA A C 1
ATOM 1426 O O . ALA A 1 189 ? 22.275 -0.449 -32.495 1.00 86.25 189 ALA A O 1
ATOM 1427 N N . GLY A 1 190 ? 20.886 -1.797 -31.346 1.00 85.12 190 GLY A N 1
ATOM 1428 C CA . GLY A 1 190 ? 21.467 -1.567 -30.030 1.00 85.12 190 GLY A CA 1
ATOM 1429 C C . GLY A 1 190 ? 21.043 -0.230 -29.416 1.00 85.12 190 GLY A C 1
ATOM 1430 O O . GLY A 1 190 ? 20.773 0.763 -30.098 1.00 85.12 190 GLY A O 1
ATOM 1431 N N . LEU A 1 191 ? 20.977 -0.196 -28.091 1.00 85.44 191 LEU A N 1
ATOM 1432 C CA . LEU A 1 191 ? 20.882 1.032 -27.314 1.00 85.44 191 LEU A CA 1
ATOM 1433 C C . LEU A 1 191 ? 22.277 1.545 -26.944 1.00 85.44 191 LEU A C 1
ATOM 1435 O O . LEU A 1 191 ? 23.223 0.757 -26.849 1.00 85.44 191 LEU A O 1
ATOM 1439 N N . PRO A 1 192 ? 22.419 2.856 -26.670 1.00 82.94 192 PRO A N 1
ATOM 1440 C CA . PRO A 1 192 ? 23.646 3.391 -26.098 1.00 82.94 192 PRO A CA 1
ATOM 1441 C C . PRO A 1 192 ? 24.088 2.571 -24.881 1.00 82.94 192 PRO A C 1
ATOM 1443 O O . PRO A 1 192 ? 23.247 2.090 -24.107 1.00 82.94 192 PRO A O 1
ATOM 1446 N N . SER A 1 193 ? 25.401 2.416 -24.705 1.00 76.12 193 SER A N 1
ATOM 1447 C CA . SER A 1 193 ? 25.955 1.748 -23.527 1.00 76.12 193 SER A CA 1
ATOM 1448 C C . SER A 1 193 ? 25.370 2.360 -22.249 1.00 76.12 193 SER A C 1
ATOM 1450 O O . SER A 1 193 ? 25.147 3.574 -22.221 1.00 76.12 193 SER A O 1
ATOM 1452 N N . PRO A 1 194 ? 25.090 1.551 -21.210 1.00 68.75 194 PRO A N 1
ATOM 1453 C CA . PRO A 1 194 ? 24.587 2.069 -19.943 1.00 68.75 194 PRO A CA 1
ATOM 1454 C C . PRO A 1 194 ? 25.506 3.188 -19.452 1.00 68.75 194 PRO A C 1
ATOM 1456 O O . PRO A 1 194 ? 26.726 3.007 -19.459 1.00 68.75 194 PRO A O 1
ATOM 1459 N N . ASP A 1 195 ? 24.946 4.335 -19.055 1.00 59.69 195 ASP A N 1
ATOM 1460 C CA . ASP A 1 195 ? 25.738 5.415 -18.464 1.00 59.69 195 ASP A CA 1
ATOM 1461 C C . ASP A 1 195 ? 26.505 4.829 -17.267 1.00 59.69 195 ASP A C 1
ATOM 1463 O O . ASP A 1 195 ? 25.915 4.381 -16.282 1.00 59.69 195 ASP A O 1
ATOM 1467 N N . THR A 1 196 ? 27.835 4.792 -17.361 1.00 47.94 196 THR A N 1
ATOM 1468 C CA . THR A 1 196 ? 28.743 4.215 -16.360 1.00 47.94 196 THR A CA 1
ATOM 1469 C C . THR A 1 196 ? 28.847 5.107 -15.115 1.00 47.94 196 THR A C 1
ATOM 1471 O O . THR A 1 196 ? 29.940 5.433 -14.659 1.00 47.94 196 THR A O 1
ATOM 1474 N N . ALA A 1 197 ? 27.725 5.549 -14.549 1.00 40.50 197 ALA A N 1
ATOM 1475 C CA . ALA A 1 197 ? 27.699 6.487 -13.430 1.00 40.50 197 ALA A CA 1
ATOM 1476 C C . ALA A 1 197 ? 27.977 5.835 -12.056 1.00 40.50 197 ALA A C 1
ATOM 1478 O O . ALA A 1 197 ? 27.985 6.537 -11.052 1.00 40.50 197 ALA A O 1
ATOM 1479 N N . GLY A 1 198 ? 28.251 4.523 -11.988 1.00 38.84 198 GLY A N 1
ATOM 1480 C CA . GLY A 1 198 ? 28.436 3.799 -10.716 1.00 38.84 198 GLY A CA 1
ATOM 1481 C C . GLY A 1 198 ? 29.722 2.978 -10.542 1.00 38.84 198 GLY A C 1
ATOM 1482 O O . GLY A 1 198 ? 29.917 2.402 -9.479 1.00 38.84 198 GLY A O 1
ATOM 1483 N N . ARG A 1 199 ? 30.627 2.890 -11.533 1.00 40.06 199 ARG A N 1
ATOM 1484 C CA . ARG A 1 199 ? 31.843 2.035 -11.435 1.00 40.06 199 ARG A CA 1
ATOM 1485 C C . ARG A 1 199 ? 33.107 2.729 -10.910 1.00 40.06 199 ARG A C 1
ATOM 1487 O O . ARG A 1 199 ? 34.186 2.150 -10.978 1.00 40.06 199 ARG A O 1
ATOM 1494 N N . LYS A 1 200 ? 33.017 3.938 -10.358 1.00 33.22 200 LYS A N 1
ATOM 1495 C CA . LYS A 1 200 ? 34.156 4.583 -9.684 1.00 33.22 200 LYS A CA 1
ATOM 1496 C C . LYS A 1 200 ? 33.973 4.490 -8.172 1.00 33.22 200 LYS A C 1
ATOM 1498 O O . LYS A 1 200 ? 33.479 5.449 -7.604 1.00 33.22 200 LYS A O 1
ATOM 1503 N N . ASN A 1 201 ? 34.279 3.338 -7.559 1.00 37.31 201 ASN A N 1
ATOM 1504 C CA . ASN A 1 201 ? 34.631 3.232 -6.123 1.00 37.31 201 ASN A CA 1
ATOM 1505 C C . ASN A 1 201 ? 35.050 1.817 -5.652 1.00 37.31 201 ASN A C 1
ATOM 1507 O O . ASN A 1 201 ? 34.931 1.513 -4.470 1.00 37.31 201 ASN A O 1
ATOM 1511 N N . ALA A 1 202 ? 35.560 0.941 -6.528 1.00 37.72 202 ALA A N 1
ATOM 1512 C CA . ALA A 1 202 ? 36.015 -0.396 -6.104 1.00 37.72 202 ALA A CA 1
ATOM 1513 C C . ALA A 1 202 ? 37.450 -0.767 -6.523 1.00 37.72 202 ALA A C 1
ATOM 1515 O O . ALA A 1 202 ? 37.880 -1.873 -6.220 1.00 37.72 202 ALA A O 1
ATOM 1516 N N . ASP A 1 203 ? 38.203 0.135 -7.165 1.00 39.19 203 ASP A N 1
ATOM 1517 C CA . ASP A 1 203 ? 39.532 -0.194 -7.719 1.00 39.19 203 ASP A CA 1
ATOM 1518 C C . ASP A 1 203 ? 40.668 0.728 -7.230 1.00 39.19 203 ASP A C 1
ATOM 1520 O O . ASP A 1 203 ? 41.680 0.892 -7.894 1.00 39.19 203 ASP A O 1
ATOM 1524 N N . GLN A 1 204 ? 40.511 1.360 -6.058 1.00 39.28 204 GLN A N 1
ATOM 1525 C CA . GLN A 1 204 ? 41.581 2.156 -5.417 1.00 39.28 204 GLN A CA 1
ATOM 1526 C C . GLN A 1 204 ? 42.047 1.597 -4.061 1.00 39.28 204 GLN A C 1
ATOM 1528 O O . GLN A 1 204 ? 42.712 2.294 -3.305 1.00 39.28 204 GLN A O 1
ATOM 1533 N N . SER A 1 205 ? 41.742 0.336 -3.740 1.00 42.75 205 SER A N 1
ATOM 1534 C CA . SER A 1 205 ? 42.192 -0.303 -2.488 1.00 42.75 205 SER A CA 1
ATOM 1535 C C . SER A 1 205 ? 43.033 -1.567 -2.701 1.00 42.75 205 SER A C 1
ATOM 1537 O O . SER A 1 205 ? 43.047 -2.452 -1.846 1.00 42.75 205 SER A O 1
ATOM 1539 N N . ARG A 1 206 ? 43.715 -1.682 -3.844 1.00 43.19 206 ARG A N 1
ATOM 1540 C CA . ARG A 1 206 ? 44.702 -2.736 -4.122 1.00 43.19 206 ARG A CA 1
ATOM 1541 C C . ARG A 1 206 ? 45.913 -2.139 -4.834 1.00 43.19 206 ARG A C 1
ATOM 1543 O O . ARG A 1 206 ? 46.109 -2.400 -6.005 1.00 43.19 206 ARG A O 1
ATOM 1550 N N . ASP A 1 207 ? 46.633 -1.267 -4.137 1.00 41.72 207 ASP A N 1
ATOM 1551 C CA . ASP A 1 207 ? 48.069 -1.025 -4.346 1.00 41.72 207 ASP A CA 1
ATOM 1552 C C . ASP A 1 207 ? 48.563 -0.075 -3.246 1.00 41.72 207 ASP A C 1
ATOM 1554 O O . ASP A 1 207 ? 48.627 1.146 -3.382 1.00 41.72 207 ASP A O 1
ATOM 1558 N N . SER A 1 208 ? 48.795 -0.646 -2.066 1.00 42.62 208 SER A N 1
ATOM 1559 C CA . SER A 1 208 ? 49.663 -0.097 -1.015 1.00 42.62 208 SER A CA 1
ATOM 1560 C C . SER A 1 208 ? 49.969 -1.238 -0.046 1.00 42.62 208 SER A C 1
ATOM 1562 O O . SER A 1 208 ? 49.303 -1.419 0.973 1.00 42.62 208 SER A O 1
ATOM 1564 N N . GLY A 1 209 ? 50.944 -2.054 -0.437 1.00 36.62 209 GLY A N 1
ATOM 1565 C CA . GLY A 1 209 ? 51.537 -3.135 0.341 1.00 36.62 209 GLY A CA 1
ATOM 1566 C C . GLY A 1 209 ? 52.837 -3.559 -0.311 1.00 36.62 209 GLY A C 1
ATOM 1567 O O . GLY A 1 209 ? 52.765 -3.933 -1.499 1.00 36.62 209 GLY A O 1
#

Secondary structure (DSSP, 8-state):
-----PPTTEEEHHHHHIIIIIS---S-SSPEEE--SHHHHHHHHHHHHTT---SEEE-SSSS-SSPTTGGGHHHHTT--EESS-EEEEEE-SSS--EEEEE-TTS-EEEEE-S-EEE-S-PPP--HHHHTSSSPBPTTTSSB-B-TTSBBSSTT-B--STTTSS---HHHHHHHHHHHHHHHHHHHHH-PPPP--TT-SSSSSSS---

pLDDT: mean 80.65, std 16.79, range [31.31, 96.31]

Radius of gyration: 21.81 Å; chains: 1; bounding box: 73×43×56 Å

Foldseek 3Di:
DDDPDPQQFEDELVVLCCCVPVVVHHSFAAAEEEAQDPQSLVSLVSCVVNNRQYQAYEELAQDHPDDPPSVCVCVVSVHYYFYNKDFPDFDDDNFTQWTWIQGNVRDTDIDGTGHYYYYDPDAAPAVVVVVDPWDADPVARAGDADPQQATPPNVDGDFDCRRHHDDDPVRRVVRVVSNVVSVVCCVPPRDPDPPPPDPPDDPPPPPDD